Protein AF-0000000074693800 (afdb_homodimer)

InterPro domains:
  IPR005468 Avidin/streptavidin [PF01382] (13-113)
  IPR005468 Avidin/streptavidin [PS51326] (10-128)
  IPR036896 Avidin-like superfamily [G3DSA:2.40.128.30] (7-117)
  IPR036896 Avidin-like superfamily [SSF50876] (14-117)
  IPR051764 Avidin/Streptavidin-related [PTHR34399] (11-118)

Organism: Acropora cervicornis (NCBI:txid6130)

Sequence (256 aa):
MASGDQANTVTPDLSGTWYNELGSKMIIDPVVDGVLKGTYLNNASDSSTAPERLIGSCGIGVPATFGFVVNFRRKDEENEEVLLTTWLMTSNLGGEDSYWEATNVGQDRFTRYPQKQPKQGRKLLAEFMASGDQANTVTPDLSGTWYNELGSKMIIDPVVDGVLKGTYLNNASDSSTAPERLIGSCGIGVPATFGFVVNFRRKDEENEEVLLTTWLMTSNLGGEDSYWEATNVGQDRFTRYPQKQPKQGRKLLAEF

pLDDT: mean 72.83, std 17.68, range [21.88, 95.81]

Structure (mmCIF, N/CA/C/O backbone):
data_AF-0000000074693800-model_v1
#
loop_
_entity.id
_entity.type
_entity.pdbx_description
1 polymer Fibropellin-1
#
loop_
_atom_site.group_PDB
_atom_site.id
_atom_site.type_symbol
_atom_site.label_atom_id
_atom_site.label_alt_id
_atom_site.label_comp_id
_atom_site.label_asym_id
_atom_site.label_entity_id
_atom_site.label_seq_id
_atom_site.pdbx_PDB_ins_code
_atom_site.Cartn_x
_atom_site.Cartn_y
_atom_site.Cartn_z
_atom_site.occupancy
_atom_site.B_iso_or_equiv
_atom_site.auth_seq_id
_atom_site.auth_comp_id
_atom_site.auth_asym_id
_atom_site.auth_atom_id
_atom_site.pdbx_PDB_model_num
ATOM 1 N N . MET A 1 1 ? 14.148 -6.488 -41.344 1 22.08 1 MET A N 1
ATOM 2 C CA . MET A 1 1 ? 13.25 -5.508 -40.75 1 22.08 1 MET A CA 1
ATOM 3 C C . MET A 1 1 ? 12.609 -6.059 -39.5 1 22.08 1 MET A C 1
ATOM 5 O O . MET A 1 1 ? 11.836 -7.02 -39.531 1 22.08 1 MET A O 1
ATOM 9 N N . ALA A 1 2 ? 13.336 -6.352 -38.531 1 30.09 2 ALA A N 1
ATOM 10 C CA . ALA A 1 2 ? 13.016 -7.262 -37.438 1 30.09 2 ALA A CA 1
ATOM 11 C C . ALA A 1 2 ? 11.75 -6.82 -36.688 1 30.09 2 ALA A C 1
ATOM 13 O O . ALA A 1 2 ? 11.586 -5.637 -36.375 1 30.09 2 ALA A O 1
ATOM 14 N N . SER A 1 3 ? 10.57 -7.332 -37.062 1 30.41 3 SER A N 1
ATOM 15 C CA . SER A 1 3 ? 9.203 -7.062 -36.656 1 30.41 3 SER A CA 1
ATOM 16 C C . SER A 1 3 ? 9.109 -6.906 -35.125 1 30.41 3 SER A C 1
ATOM 18 O O . SER A 1 3 ? 9.508 -7.801 -34.375 1 30.41 3 SER A O 1
ATOM 20 N N . GLY A 1 4 ? 9.516 -5.793 -34.625 1 30.17 4 GLY A N 1
ATOM 21 C CA . GLY A 1 4 ? 9.57 -5.312 -33.25 1 30.17 4 GLY A CA 1
ATOM 22 C C . GLY A 1 4 ? 8.391 -5.77 -32.406 1 30.17 4 GLY A C 1
ATOM 23 O O . GLY A 1 4 ? 7.27 -5.297 -32.594 1 30.17 4 GLY A O 1
ATOM 24 N N . ASP A 1 5 ? 8.148 -7.098 -32.25 1 32.97 5 ASP A N 1
ATOM 25 C CA . ASP A 1 5 ? 7.07 -7.742 -31.5 1 32.97 5 ASP A CA 1
ATOM 26 C C . ASP A 1 5 ? 6.664 -6.914 -30.281 1 32.97 5 ASP A C 1
ATOM 28 O O . ASP A 1 5 ? 7.5 -6.586 -29.438 1 32.97 5 ASP A O 1
ATOM 32 N N . GLN A 1 6 ? 6.031 -5.805 -30.438 1 31.53 6 GLN A N 1
ATOM 33 C CA . GLN A 1 6 ? 5.352 -4.961 -29.453 1 31.53 6 GLN A CA 1
ATOM 34 C C . GLN A 1 6 ? 4.836 -5.785 -28.281 1 31.53 6 GLN A C 1
ATOM 36 O O . GLN A 1 6 ? 4.039 -6.707 -28.469 1 31.53 6 GLN A O 1
ATOM 41 N N . ALA A 1 7 ? 5.621 -6.289 -27.453 1 35.59 7 ALA A N 1
ATOM 42 C CA . ALA A 1 7 ? 5.258 -7.004 -26.234 1 35.59 7 ALA A CA 1
ATOM 43 C C . ALA A 1 7 ? 3.891 -6.551 -25.719 1 35.59 7 ALA A C 1
ATOM 45 O O . ALA A 1 7 ? 3.676 -5.363 -25.469 1 35.59 7 ALA A O 1
ATOM 46 N N . ASN A 1 8 ? 2.762 -6.801 -26.266 1 39.53 8 ASN A N 1
ATOM 47 C CA . ASN A 1 8 ? 1.379 -6.629 -25.844 1 39.53 8 ASN A CA 1
ATOM 48 C C . ASN A 1 8 ? 1.256 -6.684 -24.312 1 39.53 8 ASN A C 1
ATOM 50 O O . ASN A 1 8 ? 1.438 -7.746 -23.719 1 39.53 8 ASN A O 1
ATOM 54 N N . THR A 1 9 ? 1.887 -5.84 -23.484 1 47.16 9 THR A N 1
ATOM 55 C CA . THR A 1 9 ? 2.002 -5.691 -22.031 1 47.16 9 THR A CA 1
ATOM 56 C C . THR A 1 9 ? 0.652 -5.906 -21.359 1 47.16 9 THR A C 1
ATOM 58 O O . THR A 1 9 ? -0.09 -4.953 -21.125 1 47.16 9 THR A O 1
ATOM 61 N N . VAL A 1 10 ? -0.176 -6.727 -21.875 1 49.22 10 VAL A N 1
ATOM 62 C CA . VAL A 1 10 ? -1.47 -7.004 -21.266 1 49.22 10 VAL A CA 1
ATOM 63 C C . VAL A 1 10 ? -1.293 -7.234 -19.766 1 49.22 10 VAL A C 1
ATOM 65 O O . VAL A 1 10 ? -0.403 -7.977 -19.344 1 49.22 10 VAL A O 1
ATOM 68 N N . THR A 1 11 ? -1.697 -6.324 -18.969 1 60.81 11 THR A N 1
ATOM 69 C CA . THR A 1 11 ? -1.77 -6.562 -17.531 1 60.81 11 THR A CA 1
ATOM 70 C C . THR A 1 11 ? -2.402 -7.922 -17.25 1 60.81 11 THR A C 1
ATOM 72 O O . THR A 1 11 ? -3.449 -8.258 -17.797 1 60.81 11 THR A O 1
ATOM 75 N N . PRO A 1 12 ? -1.549 -8.953 -16.812 1 75.12 12 PRO A N 1
ATOM 76 C CA . PRO A 1 12 ? -2.182 -10.211 -16.422 1 75.12 12 PRO A CA 1
ATOM 77 C C . PRO A 1 12 ? -3.502 -10.016 -15.68 1 75.12 12 PRO A C 1
ATOM 79 O O . PRO A 1 12 ? -3.654 -9.039 -14.938 1 75.12 12 PRO A O 1
ATOM 82 N N . ASP A 1 13 ? -4.465 -10.82 -16.141 1 86.69 13 ASP A N 1
ATOM 83 C CA . ASP A 1 13 ? -5.738 -10.773 -15.422 1 86.69 13 ASP A CA 1
ATOM 84 C C . ASP A 1 13 ? -5.594 -11.312 -14.008 1 86.69 13 ASP A C 1
ATOM 86 O O . ASP A 1 13 ? -5.527 -12.523 -13.797 1 86.69 13 ASP A O 1
ATOM 90 N N . LEU A 1 14 ? -5.566 -10.516 -13.07 1 90.5 14 LEU A N 1
ATOM 91 C CA . LEU A 1 14 ? -5.422 -10.898 -11.664 1 90.5 14 LEU A CA 1
ATOM 92 C C . LEU A 1 14 ? -6.781 -10.984 -10.984 1 90.5 14 LEU A C 1
ATOM 94 O O . LEU A 1 14 ? -6.867 -11.305 -9.797 1 90.5 14 LEU A O 1
ATOM 98 N N . SER A 1 15 ? -7.824 -10.781 -11.719 1 94.06 15 SER A N 1
ATOM 99 C CA . SER A 1 15 ? -9.148 -10.805 -11.109 1 94.06 15 SER A CA 1
ATOM 100 C C . SER A 1 15 ? -9.492 -12.203 -10.594 1 94.06 15 SER A C 1
ATOM 102 O O . SER A 1 15 ? -8.961 -13.203 -11.078 1 94.06 15 SER A O 1
ATOM 104 N N . GLY A 1 16 ? -10.438 -12.211 -9.609 1 95.81 16 GLY A N 1
ATOM 105 C CA . GLY A 1 16 ? -10.891 -13.469 -9.031 1 95.81 16 GLY A CA 1
ATOM 106 C C . GLY A 1 16 ? -10.359 -13.695 -7.625 1 95.81 16 GLY A C 1
ATOM 107 O O . GLY A 1 16 ? -9.961 -12.75 -6.945 1 95.81 16 GLY A O 1
ATOM 108 N N . THR A 1 17 ? -10.5 -14.977 -7.242 1 94.81 17 THR A N 1
ATOM 109 C CA . THR A 1 17 ? -10.188 -15.305 -5.855 1 94.81 17 THR A CA 1
ATOM 110 C C . THR A 1 17 ? -8.773 -15.875 -5.746 1 94.81 17 THR A C 1
ATOM 112 O O . THR A 1 17 ? -8.367 -16.703 -6.566 1 94.81 17 THR A O 1
ATOM 115 N N . TRP A 1 18 ? -8.031 -15.406 -4.762 1 93.62 18 TRP A N 1
ATOM 116 C CA . TRP A 1 18 ? -6.691 -15.852 -4.406 1 93.62 18 TRP A CA 1
ATOM 117 C C . TRP A 1 18 ? -6.633 -16.297 -2.951 1 93.62 18 TRP A C 1
ATOM 119 O O . TRP A 1 18 ? -7.23 -15.672 -2.076 1 93.62 18 TRP A O 1
ATOM 129 N N . TYR A 1 19 ? -5.762 -17.344 -2.691 1 91.5 19 TYR A N 1
ATOM 130 C CA . TYR A 1 19 ? -5.664 -17.938 -1.362 1 91.5 19 TYR A CA 1
ATOM 131 C C . TYR A 1 19 ? -4.223 -17.938 -0.869 1 91.5 19 TYR A C 1
ATOM 133 O O . TYR A 1 19 ? -3.297 -18.203 -1.639 1 91.5 19 TYR A O 1
ATOM 141 N N . ASN A 1 20 ? -4.148 -17.641 0.466 1 89.62 20 ASN A N 1
ATOM 142 C CA . ASN A 1 20 ? -2.807 -17.828 1.012 1 89.62 20 ASN A CA 1
ATOM 143 C C . ASN A 1 20 ? -2.76 -19 1.988 1 89.62 20 ASN A C 1
ATOM 145 O O . ASN A 1 20 ? -3.766 -19.688 2.199 1 89.62 20 ASN A O 1
ATOM 149 N N . GLU A 1 21 ? -1.611 -19.234 2.553 1 83.94 21 GLU A N 1
ATOM 150 C CA . GLU A 1 21 ? -1.361 -20.406 3.387 1 83.94 21 GLU A CA 1
ATOM 151 C C . GLU A 1 21 ? -2.021 -20.266 4.754 1 83.94 21 GLU A C 1
ATOM 153 O O . GLU A 1 21 ? -2.146 -21.234 5.496 1 83.94 21 GLU A O 1
ATOM 158 N N . LEU A 1 22 ? -2.465 -19.078 5.066 1 82.69 22 LEU A N 1
ATOM 159 C CA . LEU A 1 22 ? -3.049 -18.844 6.383 1 82.69 22 LEU A CA 1
ATOM 160 C C . LEU A 1 22 ? -4.57 -18.969 6.328 1 82.69 22 LEU A C 1
ATOM 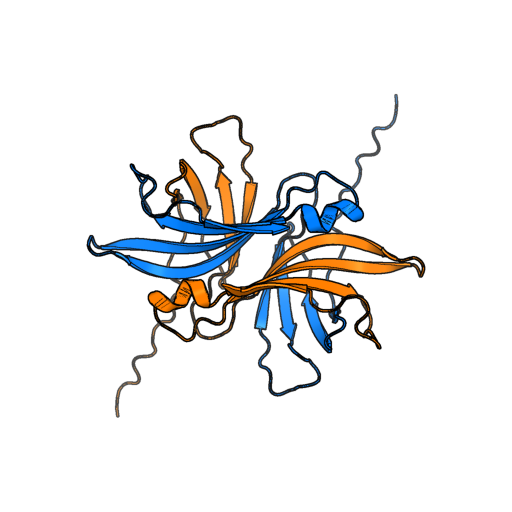162 O O . LEU A 1 22 ? -5.25 -18.688 7.316 1 82.69 22 LEU A O 1
ATOM 166 N N . GLY A 1 23 ? -5.039 -19.281 5.195 1 85 23 GLY A N 1
ATOM 167 C CA . GLY A 1 23 ? -6.48 -19.406 5.051 1 85 23 GLY A CA 1
ATOM 168 C C . GLY A 1 23 ? -7.164 -18.094 4.703 1 85 23 GLY A C 1
ATOM 169 O O . GLY A 1 23 ? -8.391 -18 4.77 1 85 23 GLY A O 1
ATOM 170 N N . SER A 1 24 ? -6.402 -17.141 4.441 1 86 24 SER A N 1
ATOM 171 C CA . SER A 1 24 ? -6.973 -15.867 4.004 1 86 24 SER A CA 1
ATOM 172 C C . SER A 1 24 ? -7.27 -15.883 2.508 1 86 24 SER A C 1
ATOM 174 O O . SER A 1 24 ? -6.691 -16.672 1.763 1 86 24 SER A O 1
ATOM 176 N N . LYS A 1 25 ? -8.18 -14.961 2.121 1 90.62 25 LYS A N 1
ATOM 177 C CA . LYS A 1 25 ? -8.586 -14.844 0.725 1 90.62 25 LYS A CA 1
ATOM 178 C C . LYS A 1 25 ? -8.57 -13.383 0.268 1 90.62 25 LYS A C 1
ATOM 180 O O . LYS A 1 25 ? -8.945 -12.484 1.021 1 90.62 25 LYS A O 1
ATOM 185 N N . MET A 1 26 ? -8.086 -13.242 -0.936 1 92 26 MET A N 1
ATOM 186 C CA . MET A 1 26 ? -8.297 -11.984 -1.652 1 92 26 MET A CA 1
ATOM 187 C C . MET A 1 26 ? -9.227 -12.188 -2.844 1 92 26 MET A C 1
ATOM 189 O O . MET A 1 26 ? -9.039 -13.109 -3.637 1 92 26 MET A O 1
ATOM 193 N N . ILE A 1 27 ? -10.195 -11.383 -2.91 1 93.5 27 ILE A N 1
ATOM 194 C CA . ILE A 1 27 ? -11.047 -11.32 -4.094 1 93.5 27 ILE A CA 1
ATOM 195 C C . ILE A 1 27 ? -10.773 -10.031 -4.859 1 93.5 27 ILE A C 1
ATOM 197 O O . ILE A 1 27 ? -11.117 -8.945 -4.395 1 93.5 27 ILE A O 1
ATOM 201 N N . ILE A 1 28 ? -10.172 -10.172 -6.043 1 93.25 28 ILE A N 1
ATOM 202 C CA . ILE A 1 28 ? -9.742 -9.008 -6.812 1 93.25 28 ILE A CA 1
ATOM 203 C C . ILE A 1 28 ? -10.734 -8.742 -7.941 1 93.25 28 ILE A C 1
ATOM 205 O O . ILE A 1 28 ? -11.062 -9.648 -8.711 1 93.25 28 ILE A O 1
ATOM 209 N N . ASP A 1 29 ? -11.164 -7.508 -7.988 1 94.88 29 ASP A N 1
ATOM 210 C CA . ASP A 1 29 ? -12 -7.039 -9.094 1 94.88 29 ASP A CA 1
ATOM 211 C C . ASP A 1 29 ? -11.203 -6.949 -10.391 1 94.88 29 ASP A C 1
ATOM 213 O O . ASP A 1 29 ? -9.969 -7.02 -10.375 1 94.88 29 ASP A O 1
ATOM 217 N N . PRO A 1 30 ? -11.906 -6.855 -11.539 1 93.38 30 PRO A N 1
ATOM 218 C CA . PRO A 1 30 ? -11.164 -6.613 -12.781 1 93.38 30 PRO A CA 1
ATOM 219 C C . PRO A 1 30 ? -10.203 -5.434 -12.672 1 93.38 30 PRO A C 1
ATOM 221 O O . PRO A 1 30 ? -10.586 -4.367 -12.18 1 93.38 30 PRO A O 1
ATOM 224 N N . VAL A 1 31 ? -8.977 -5.699 -13.109 1 86.38 31 VAL A N 1
ATOM 225 C CA . VAL A 1 31 ? -7.914 -4.719 -12.93 1 86.38 31 VAL A CA 1
ATOM 226 C C . VAL A 1 31 ? -8.008 -3.645 -14.016 1 86.38 31 VAL A C 1
ATOM 228 O O . VAL A 1 31 ? -8.133 -3.961 -15.203 1 86.38 31 VAL A O 1
ATOM 231 N N . VAL A 1 32 ? -7.949 -2.439 -13.539 1 83.25 32 VAL A N 1
ATOM 232 C CA . VAL A 1 32 ? -7.961 -1.302 -14.453 1 83.25 32 VAL A CA 1
ATOM 233 C C . VAL A 1 32 ? -6.711 -0.45 -14.234 1 83.25 32 VAL A C 1
ATOM 235 O O . VAL A 1 32 ? -6.457 0.009 -13.117 1 83.25 32 VAL A O 1
ATOM 238 N N . ASP A 1 33 ? -5.887 -0.267 -15.25 1 79.5 33 ASP A N 1
ATOM 239 C CA . ASP A 1 33 ? -4.734 0.628 -15.242 1 79.5 33 ASP A CA 1
ATOM 240 C C . ASP A 1 33 ? -3.791 0.295 -14.086 1 79.5 33 ASP A C 1
ATOM 242 O O . ASP A 1 33 ? -3.312 1.192 -13.391 1 79.5 33 ASP A O 1
ATOM 246 N N . GLY A 1 34 ? -3.65 -0.932 -13.727 1 80.56 34 GLY A N 1
ATOM 247 C CA . GLY A 1 34 ? -2.68 -1.381 -12.742 1 80.56 34 GLY A CA 1
ATOM 248 C C . GLY A 1 34 ? -3.145 -1.179 -11.312 1 80.56 34 GLY A C 1
ATOM 249 O O . GLY A 1 34 ? -2.377 -1.392 -10.367 1 80.56 34 GLY A O 1
ATOM 250 N N . VAL A 1 35 ? -4.402 -0.659 -11.211 1 85.19 35 VAL A N 1
ATOM 251 C CA . VAL A 1 35 ? -4.98 -0.475 -9.883 1 85.19 35 VAL A CA 1
ATOM 252 C C . VAL A 1 35 ? -5.789 -1.709 -9.5 1 85.19 35 VAL A C 1
ATOM 254 O O . VAL A 1 35 ? -6.68 -2.131 -10.242 1 85.19 35 VAL A O 1
ATOM 257 N N . LEU A 1 36 ? -5.426 -2.219 -8.352 1 88.94 36 LEU A N 1
ATOM 258 C CA . LEU A 1 36 ? -6.129 -3.389 -7.836 1 88.94 36 LEU A CA 1
ATOM 259 C C . LEU A 1 36 ? -7.125 -2.992 -6.754 1 88.94 36 LEU A C 1
ATOM 261 O O . LEU A 1 36 ? -6.785 -2.244 -5.836 1 88.94 36 LEU A O 1
ATOM 265 N N . LYS A 1 37 ? -8.32 -3.455 -6.965 1 89.94 37 LYS A N 1
ATOM 266 C CA . LYS A 1 37 ? -9.352 -3.33 -5.941 1 89.94 37 LYS A CA 1
ATOM 267 C C . LYS A 1 37 ? -9.977 -4.688 -5.621 1 89.94 37 LYS A C 1
ATOM 269 O O . LYS A 1 37 ? -10.016 -5.574 -6.477 1 89.94 37 LYS A O 1
ATOM 274 N N . GLY A 1 38 ? -10.406 -4.738 -4.348 1 90.31 38 GLY A N 1
ATOM 275 C CA . GLY A 1 38 ? -11.078 -5.977 -3.98 1 90.31 38 GLY A CA 1
ATOM 276 C C . GLY A 1 38 ? -11.367 -6.078 -2.494 1 90.31 38 GLY A C 1
ATOM 277 O O . GLY A 1 38 ? -11.547 -5.062 -1.821 1 90.31 38 GLY A O 1
ATOM 278 N N . THR A 1 39 ? -11.508 -7.332 -2.094 1 88.56 39 THR A N 1
ATOM 279 C CA . THR A 1 39 ? -11.82 -7.629 -0.701 1 88.56 39 THR A CA 1
ATOM 280 C C . THR A 1 39 ? -10.852 -8.664 -0.139 1 88.56 39 THR A C 1
ATOM 282 O O . THR A 1 39 ? -10.5 -9.625 -0.824 1 88.56 39 THR A O 1
ATOM 285 N N . TYR A 1 40 ? -10.398 -8.328 1.024 1 86.94 40 TYR A N 1
ATOM 286 C CA . TYR A 1 40 ? -9.562 -9.266 1.761 1 86.94 40 TYR A CA 1
ATOM 287 C C . TYR A 1 40 ? -10.328 -9.898 2.918 1 86.94 40 TYR A C 1
ATOM 289 O O . TYR A 1 40 ? -10.945 -9.188 3.719 1 86.94 40 TYR A O 1
ATOM 297 N N . LEU A 1 41 ? -10.297 -11.203 2.988 1 86.44 41 LEU A N 1
ATOM 298 C CA . LEU A 1 41 ? -10.914 -11.945 4.086 1 86.44 41 LEU A CA 1
ATOM 299 C C . LEU A 1 41 ? -9.852 -12.68 4.902 1 86.44 41 LEU A C 1
ATOM 301 O O . LEU A 1 41 ? -9.188 -13.586 4.398 1 86.44 41 LEU A O 1
ATOM 305 N N . ASN A 1 42 ? -9.719 -12.148 6.113 1 79.12 42 ASN A N 1
ATOM 306 C CA . ASN A 1 42 ? -8.82 -12.828 7.043 1 79.12 42 ASN A CA 1
ATOM 307 C C . ASN A 1 42 ? -9.398 -14.156 7.516 1 79.12 42 ASN A C 1
ATOM 309 O O . ASN A 1 42 ? -10.555 -14.227 7.918 1 79.12 42 ASN A O 1
ATOM 313 N N . ASN A 1 43 ? -8.422 -15.117 7.676 1 71.56 43 ASN A N 1
ATOM 314 C CA . ASN A 1 43 ? -8.867 -16.438 8.086 1 71.56 43 ASN A CA 1
ATOM 315 C C . ASN A 1 43 ? -10.281 -16.734 7.594 1 71.56 43 ASN A C 1
ATOM 317 O O . ASN A 1 43 ? -11.211 -16.828 8.398 1 71.56 43 ASN A O 1
ATOM 321 N N . ALA A 1 44 ? -10.398 -16.766 6.344 1 59.38 44 ALA A N 1
ATOM 322 C CA . ALA A 1 44 ? -11.703 -16.844 5.695 1 59.38 44 ALA A CA 1
ATOM 323 C C . ALA A 1 44 ? -12.562 -17.938 6.328 1 59.38 44 ALA A C 1
ATOM 325 O O . ALA A 1 44 ? -13.781 -17.938 6.164 1 59.38 44 ALA A O 1
ATOM 326 N N . SER A 1 45 ? -11.891 -18.766 7.039 1 58.5 45 SER A N 1
ATOM 327 C CA . SER A 1 45 ? -12.719 -19.75 7.723 1 58.5 45 SER A CA 1
ATOM 328 C C . SER A 1 45 ? -13.367 -19.156 8.969 1 58.5 45 SER A C 1
ATOM 330 O O . SER A 1 45 ? -14.328 -19.703 9.5 1 58.5 45 SER A O 1
ATOM 332 N N . ASP A 1 46 ? -12.734 -18.031 9.398 1 58.53 46 ASP A N 1
ATOM 333 C CA . ASP A 1 46 ? -13.328 -17.359 10.555 1 58.53 46 ASP A CA 1
ATOM 334 C C . ASP A 1 46 ? -14.305 -16.266 10.125 1 58.53 46 ASP A C 1
ATOM 336 O O . ASP A 1 46 ? -13.891 -15.195 9.688 1 58.53 46 ASP A O 1
ATOM 340 N N . SER A 1 47 ? -15.484 -16.609 9.953 1 58 47 SER A N 1
ATOM 341 C CA . SER A 1 47 ? -16.578 -15.758 9.516 1 58 47 SER A CA 1
ATOM 342 C C . SER A 1 47 ? -16.656 -14.484 10.359 1 58 47 SER A C 1
ATOM 344 O O . SER A 1 47 ? -17.328 -13.523 9.984 1 58 47 SER A O 1
ATOM 346 N N . SER A 1 48 ? -16 -14.547 11.484 1 57.53 48 SER A N 1
ATOM 347 C CA . SER A 1 48 ? -16.141 -13.391 12.367 1 57.53 48 SER A CA 1
ATOM 348 C C . SER A 1 48 ? -15.305 -12.219 11.875 1 57.53 48 SER A C 1
ATOM 350 O O . SER A 1 48 ? -15.5 -11.078 12.32 1 57.53 48 SER A O 1
ATOM 352 N N . THR A 1 49 ? -14.516 -12.586 10.922 1 63.56 49 THR A N 1
ATOM 353 C CA . THR A 1 49 ? -13.641 -11.492 10.516 1 63.56 49 THR A CA 1
ATOM 354 C C . THR A 1 49 ? -14.273 -10.688 9.383 1 63.56 49 THR A C 1
ATOM 356 O O . THR A 1 49 ? -14.758 -11.258 8.406 1 63.56 49 THR A O 1
ATOM 359 N N . ALA A 1 50 ? -14.539 -9.422 9.625 1 73.38 50 ALA A N 1
ATOM 360 C CA . ALA A 1 50 ? -15.117 -8.516 8.641 1 73.38 50 ALA A CA 1
ATOM 361 C C . ALA A 1 50 ? -14.195 -8.359 7.434 1 73.38 50 ALA A C 1
ATOM 363 O O . ALA A 1 50 ? -12.977 -8.289 7.582 1 73.38 50 ALA A O 1
ATOM 364 N N . PRO A 1 51 ? -14.844 -8.523 6.277 1 79.88 51 PRO A N 1
ATOM 365 C CA . PRO A 1 51 ? -14.062 -8.281 5.062 1 79.88 51 PRO A CA 1
ATOM 366 C C . PRO A 1 51 ? -13.414 -6.898 5.047 1 79.88 51 PRO A C 1
ATOM 368 O O . PRO A 1 51 ? -13.984 -5.934 5.559 1 79.88 51 PRO A O 1
ATOM 371 N N . GLU A 1 52 ? -12.188 -6.941 4.605 1 80.25 52 GLU A N 1
ATOM 372 C CA . GLU A 1 52 ? -11.469 -5.676 4.492 1 80.25 52 GLU A CA 1
ATOM 373 C C . GLU A 1 52 ? -11.312 -5.266 3.031 1 80.25 52 GLU A C 1
ATOM 375 O O . GLU A 1 52 ? -11.125 -6.113 2.156 1 80.25 52 GLU A O 1
ATOM 380 N N . ARG A 1 53 ? -11.305 -3.984 2.818 1 83.81 53 ARG A N 1
ATOM 381 C CA . ARG A 1 53 ? -11.062 -3.471 1.475 1 83.81 53 ARG A CA 1
ATOM 382 C C . ARG A 1 53 ? -9.594 -3.621 1.093 1 83.81 53 ARG A C 1
ATOM 384 O O . ARG A 1 53 ? -8.703 -3.355 1.906 1 83.81 53 ARG A O 1
ATOM 391 N N . LEU A 1 54 ? -9.43 -3.984 -0.105 1 86.75 54 LEU A N 1
ATOM 392 C CA . LEU A 1 54 ? -8.086 -4.168 -0.636 1 86.75 54 LEU A CA 1
ATOM 393 C C . LEU A 1 54 ? -7.812 -3.193 -1.778 1 86.75 54 LEU A C 1
ATOM 395 O O . LEU A 1 54 ? -8.625 -3.068 -2.697 1 86.75 54 LEU A O 1
ATOM 399 N N . ILE A 1 55 ? -6.762 -2.416 -1.62 1 89.38 55 ILE A N 1
ATOM 400 C CA . ILE A 1 55 ? -6.273 -1.542 -2.682 1 89.38 55 ILE A CA 1
ATOM 401 C C . ILE A 1 55 ? -4.801 -1.838 -2.955 1 89.38 55 ILE A C 1
ATOM 403 O O . ILE A 1 55 ? -4 -1.955 -2.023 1 89.38 55 ILE A O 1
ATOM 407 N N . GLY A 1 56 ? -4.527 -2.012 -4.18 1 88.81 56 GLY A N 1
ATOM 408 C CA . GLY A 1 56 ? -3.139 -2.322 -4.484 1 88.81 56 GLY A CA 1
ATOM 409 C C . GLY A 1 56 ? -2.736 -1.932 -5.891 1 88.81 56 GLY A C 1
ATOM 410 O O . GLY A 1 56 ? -3.488 -1.25 -6.594 1 88.81 56 GLY A O 1
ATOM 411 N N . SER A 1 57 ? -1.529 -2.211 -6.117 1 85.44 57 SER A N 1
ATOM 412 C CA . SER A 1 57 ? -0.965 -1.936 -7.434 1 85.44 57 SER A CA 1
ATOM 413 C C . SER A 1 57 ? -0.248 -3.158 -7.996 1 85.44 57 SER A C 1
ATOM 415 O O . SER A 1 57 ? 0.294 -3.969 -7.238 1 85.44 57 SER A O 1
ATOM 417 N N . CYS A 1 58 ? -0.453 -3.299 -9.258 1 79.5 58 CYS A N 1
ATOM 418 C CA . CYS A 1 58 ? 0.332 -4.312 -9.953 1 79.5 58 CYS A CA 1
ATOM 419 C C . CYS A 1 58 ? 1.153 -3.688 -11.078 1 79.5 58 CYS A C 1
ATOM 421 O O . CYS A 1 58 ? 0.741 -2.691 -11.672 1 79.5 58 CYS A O 1
ATOM 423 N N . GLY A 1 59 ? 2.574 -3.543 -10.938 1 60.47 59 GLY A N 1
ATOM 424 C CA . GLY A 1 59 ? 3.484 -2.916 -11.883 1 60.47 59 GLY A CA 1
ATOM 425 C C . GLY A 1 59 ? 3.355 -3.469 -13.289 1 60.47 59 GLY A C 1
ATOM 426 O O . GLY A 1 59 ? 3.672 -4.633 -13.531 1 60.47 59 GLY A O 1
ATOM 427 N N . ILE A 1 60 ? 2.238 -3.109 -13.93 1 49.22 60 ILE A N 1
ATOM 428 C CA . ILE A 1 60 ? 2.264 -3.355 -15.367 1 49.22 60 ILE A CA 1
ATOM 429 C C . ILE A 1 60 ? 3.416 -2.584 -16 1 49.22 60 ILE A C 1
ATOM 431 O O . ILE A 1 60 ? 3.422 -1.35 -16 1 49.22 60 ILE A O 1
ATOM 435 N N . GLY A 1 61 ? 4.609 -3.129 -16.141 1 48.16 61 GLY A N 1
ATOM 436 C CA . GLY A 1 61 ? 5.848 -2.586 -16.688 1 48.16 61 GLY A CA 1
ATOM 437 C C . GLY A 1 61 ? 6.809 -2.107 -15.625 1 48.16 61 GLY A C 1
ATOM 438 O O . GLY A 1 61 ? 6.621 -2.385 -14.438 1 48.16 61 GLY A O 1
ATOM 439 N N . VAL A 1 62 ? 7.977 -1.389 -16.047 1 47.53 62 VAL A N 1
ATOM 440 C CA . VAL A 1 62 ? 9.219 -1.107 -15.328 1 47.53 62 VAL A CA 1
ATOM 441 C C . VAL A 1 62 ? 8.93 -0.222 -14.117 1 47.53 62 VAL A C 1
ATOM 443 O O . VAL A 1 62 ? 9.766 -0.1 -13.219 1 47.53 62 VAL A O 1
ATOM 446 N N . PRO A 1 63 ? 8.07 0.707 -14.031 1 52.88 63 PRO A N 1
ATOM 447 C CA . PRO A 1 63 ? 8.383 1.662 -12.969 1 52.88 63 PRO A CA 1
ATOM 448 C C . PRO A 1 63 ? 8.07 1.117 -11.578 1 52.88 63 PRO A C 1
ATOM 450 O O . PRO A 1 63 ? 7.297 0.169 -11.438 1 52.88 63 PRO A O 1
ATOM 453 N N . ALA A 1 64 ? 8.938 1.554 -10.695 1 56.59 64 ALA A N 1
ATOM 454 C CA . ALA A 1 64 ? 8.719 1.355 -9.266 1 56.59 64 ALA A CA 1
ATOM 455 C C . ALA A 1 64 ? 7.262 1.624 -8.898 1 56.59 64 ALA A C 1
ATOM 457 O O . ALA A 1 64 ? 6.617 2.5 -9.477 1 56.59 64 ALA A O 1
ATOM 458 N N . THR A 1 65 ? 6.504 0.635 -8.359 1 65 65 THR A N 1
ATOM 459 C CA . THR A 1 65 ? 5.152 0.861 -7.867 1 65 65 THR A CA 1
ATOM 460 C C . THR A 1 65 ? 5.168 1.244 -6.391 1 65 65 THR A C 1
ATOM 462 O O . THR A 1 65 ? 5.887 0.638 -5.598 1 65 65 THR A O 1
ATOM 465 N N . PHE A 1 66 ? 4.645 2.408 -6.117 1 72.62 66 PHE A N 1
ATOM 466 C CA . PHE A 1 66 ? 4.504 2.902 -4.75 1 72.62 66 PHE A CA 1
ATOM 467 C C . PHE A 1 66 ? 3.078 2.705 -4.25 1 72.62 66 PHE A C 1
ATOM 469 O O . PHE A 1 66 ? 2.127 3.207 -4.855 1 72.62 66 PHE A O 1
ATOM 476 N N . GLY A 1 67 ? 2.928 1.738 -3.402 1 80.25 67 GLY A N 1
ATOM 477 C CA . GLY A 1 67 ? 1.698 1.633 -2.633 1 80.25 67 GLY A CA 1
ATOM 478 C C . GLY A 1 67 ? 1.787 2.295 -1.271 1 80.25 67 GLY A C 1
ATOM 479 O O . GLY A 1 67 ? 2.834 2.25 -0.62 1 80.25 67 GLY A O 1
ATOM 480 N N . PHE A 1 68 ? 0.696 2.982 -0.854 1 83.12 68 PHE A N 1
ATOM 481 C CA . PHE A 1 68 ? 0.783 3.586 0.471 1 83.12 68 PHE A CA 1
ATOM 482 C C . PHE A 1 68 ? -0.589 3.645 1.131 1 83.12 68 PHE A C 1
ATOM 484 O O . PHE A 1 68 ? -1.614 3.539 0.454 1 83.12 68 PHE A O 1
ATOM 491 N N . VAL A 1 69 ? -0.605 3.734 2.396 1 82.31 69 VAL A N 1
ATOM 492 C CA . VAL A 1 69 ? -1.801 3.979 3.195 1 82.31 69 VAL A CA 1
ATOM 493 C C . VAL A 1 69 ? -1.626 5.262 4.008 1 82.31 69 VAL A C 1
ATOM 495 O O . VAL A 1 69 ? -0.536 5.539 4.512 1 82.31 69 VAL A O 1
ATOM 498 N N . VAL A 1 70 ? -2.684 5.992 4.027 1 79.62 70 VAL A N 1
ATOM 499 C CA . VAL A 1 70 ? -2.732 7.109 4.965 1 79.62 70 VAL A CA 1
ATOM 500 C C . VAL A 1 70 ? -3.166 6.613 6.344 1 79.62 70 VAL A C 1
ATOM 502 O O . VAL A 1 70 ? -4.266 6.074 6.496 1 79.62 70 VAL A O 1
ATOM 505 N N . ASN A 1 71 ? -2.34 6.887 7.281 1 74 71 ASN A N 1
ATOM 506 C CA . ASN A 1 71 ? -2.629 6.43 8.633 1 74 71 ASN A CA 1
ATOM 507 C C . ASN A 1 71 ? -3.471 7.445 9.398 1 74 71 ASN A C 1
ATOM 509 O O . ASN A 1 71 ? -4.363 7.07 10.164 1 74 71 ASN A O 1
ATOM 513 N N . PHE A 1 72 ? -3.078 8.602 9.195 1 75.19 72 PHE A N 1
ATOM 514 C CA . PHE A 1 72 ? -3.734 9.656 9.961 1 75.19 72 PHE A CA 1
ATOM 515 C C . PHE A 1 72 ? -3.621 11 9.242 1 75.19 72 PHE A C 1
ATOM 517 O O . PHE A 1 72 ? -2.611 11.273 8.594 1 75.19 72 PHE A O 1
ATOM 524 N N . ARG A 1 73 ? -4.715 11.727 9.336 1 78.62 73 ARG A N 1
ATOM 525 C CA . ARG A 1 73 ? -4.727 13.117 8.898 1 78.62 73 ARG A CA 1
ATOM 526 C C . ARG A 1 73 ? -5.055 14.055 10.055 1 78.62 73 ARG A C 1
ATOM 528 O O . ARG A 1 73 ? -5.984 13.797 10.82 1 78.62 73 ARG A O 1
ATOM 535 N N . ARG A 1 74 ? -4.191 15.016 10.133 1 79.56 74 ARG A N 1
ATOM 536 C CA . ARG A 1 74 ? -4.434 15.961 11.211 1 79.56 74 ARG A CA 1
ATOM 537 C C . ARG A 1 74 ? -4.023 17.375 10.812 1 79.56 74 ARG A C 1
ATOM 539 O O . ARG A 1 74 ? -3.434 17.578 9.75 1 79.56 74 ARG A O 1
ATOM 546 N N . LYS A 1 75 ? -4.57 18.234 11.617 1 83.12 75 LYS A N 1
ATOM 547 C CA . LYS A 1 75 ? -4.027 19.578 11.562 1 83.12 75 LYS A CA 1
ATOM 548 C C . LYS A 1 75 ? -3.039 19.828 12.695 1 83.12 75 LYS A C 1
ATOM 550 O O . LYS A 1 75 ? -3.264 19.391 13.828 1 83.12 75 LYS A O 1
ATOM 555 N N . ASP A 1 76 ? -1.897 20.406 12.328 1 80.88 76 ASP A N 1
ATOM 556 C CA . ASP A 1 76 ? -0.917 20.672 13.375 1 80.88 76 ASP A CA 1
ATOM 557 C C . ASP A 1 76 ? -1.257 21.953 14.133 1 80.88 76 ASP A C 1
ATOM 559 O O . ASP A 1 76 ? -2.326 22.531 13.93 1 80.88 76 ASP A O 1
ATOM 563 N N . GLU A 1 77 ? -0.351 22.266 15.102 1 82.38 77 GLU A N 1
ATOM 564 C CA . GLU A 1 77 ? -0.556 23.422 15.969 1 82.38 77 GLU A CA 1
ATOM 565 C C . GLU A 1 77 ? -0.752 24.703 15.148 1 82.38 77 GLU A C 1
ATOM 567 O O . GLU A 1 77 ? -1.406 25.641 15.602 1 82.38 77 GLU A O 1
ATOM 572 N N . GLU A 1 78 ? -0.152 24.75 14.023 1 85 78 GLU A N 1
ATOM 573 C CA . GLU A 1 78 ? -0.263 25.906 13.156 1 85 78 GLU A CA 1
ATOM 574 C C . GLU A 1 78 ? -1.435 25.766 12.188 1 85 78 GLU A C 1
ATOM 576 O O . GLU A 1 78 ? -1.532 26.516 11.211 1 85 78 GLU A O 1
ATOM 581 N N . ASN A 1 79 ? -2.25 24.672 12.367 1 86.56 79 ASN A N 1
ATOM 582 C CA . ASN A 1 79 ? -3.461 24.422 11.594 1 86.56 79 ASN A CA 1
ATOM 583 C C . ASN A 1 79 ? -3.137 23.938 10.18 1 86.56 79 ASN A C 1
ATOM 585 O O . ASN A 1 79 ? -3.951 24.078 9.266 1 86.56 79 ASN A O 1
ATOM 589 N N . GLU A 1 80 ? -1.941 23.5 10.109 1 85.75 80 GLU A N 1
ATOM 590 C CA . GLU A 1 80 ? -1.559 22.938 8.82 1 85.75 80 GLU A CA 1
ATOM 591 C C . GLU A 1 80 ? -1.901 21.438 8.758 1 85.75 80 GLU A C 1
ATOM 593 O O . GLU A 1 80 ? -1.732 20.719 9.734 1 85.75 80 GLU A O 1
ATOM 598 N N . GLU A 1 81 ? -2.359 21.109 7.574 1 89.31 81 GLU A N 1
ATOM 599 C CA . GLU A 1 81 ? -2.699 19.703 7.383 1 89.31 81 GLU A CA 1
ATOM 600 C C . GLU A 1 81 ? -1.445 18.844 7.32 1 89.31 81 GLU A C 1
ATOM 602 O O . GLU A 1 81 ? -0.468 19.203 6.664 1 89.31 81 GLU A O 1
ATOM 607 N N . VAL A 1 82 ? -1.565 17.766 8.078 1 87.75 82 VAL A N 1
ATOM 608 C CA . VAL A 1 82 ? -0.475 16.797 8.125 1 87.75 82 VAL A CA 1
ATOM 609 C C . VAL A 1 82 ? -1.002 15.398 7.781 1 87.75 82 VAL A C 1
ATOM 611 O O . VAL A 1 82 ? -2.055 14.984 8.273 1 87.75 82 VAL A O 1
ATOM 614 N N . LEU A 1 83 ? -0.288 14.773 6.855 1 86.94 83 LEU A N 1
ATOM 615 C CA . LEU A 1 83 ? -0.583 13.383 6.523 1 86.94 83 LEU A CA 1
ATOM 616 C C . LEU A 1 83 ? 0.515 12.453 7.031 1 86.94 83 LEU A C 1
ATOM 618 O O . LEU A 1 83 ? 1.689 12.641 6.703 1 86.94 83 LEU A O 1
ATOM 622 N N . LEU A 1 84 ? 0.149 11.562 7.84 1 84 84 LEU A N 1
ATOM 623 C CA . LEU A 1 84 ? 1.043 10.477 8.219 1 84 84 LEU A CA 1
ATOM 624 C C . LEU A 1 84 ? 0.794 9.242 7.355 1 84 84 LEU A C 1
ATOM 626 O O . LEU A 1 84 ? -0.331 8.742 7.289 1 84 84 LEU A O 1
ATOM 630 N N . THR A 1 85 ? 1.867 8.812 6.641 1 86.12 85 THR A N 1
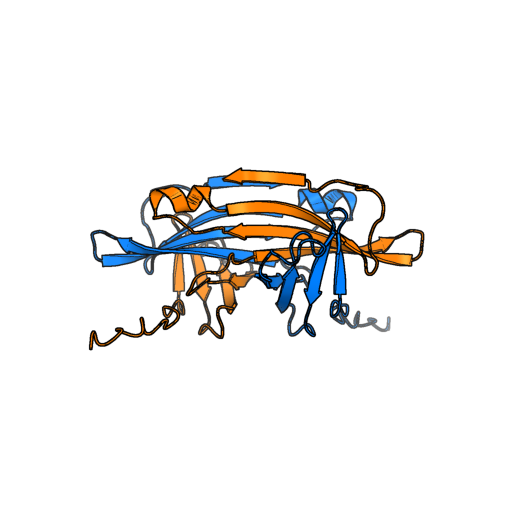ATOM 631 C CA . THR A 1 85 ? 1.698 7.75 5.652 1 86.12 85 THR A CA 1
ATOM 632 C C . THR A 1 85 ? 2.711 6.633 5.883 1 86.12 85 THR A C 1
ATOM 634 O O . THR A 1 85 ? 3.791 6.871 6.426 1 86.12 85 THR A O 1
ATOM 637 N N . THR A 1 86 ? 2.334 5.469 5.578 1 84.81 86 THR A N 1
ATOM 638 C CA . THR A 1 86 ? 3.227 4.328 5.387 1 84.81 86 THR A CA 1
ATOM 639 C C . THR A 1 86 ? 3.217 3.869 3.932 1 84.81 86 THR A C 1
ATOM 641 O O . THR A 1 86 ? 2.158 3.797 3.305 1 84.81 86 THR A O 1
ATOM 644 N N . TRP A 1 87 ? 4.484 3.58 3.439 1 87 87 TRP A N 1
ATOM 645 C CA . TRP A 1 87 ? 4.523 3.27 2.014 1 87 87 TRP A CA 1
ATOM 646 C C . TRP A 1 87 ? 5.402 2.051 1.745 1 87 87 TRP A C 1
ATOM 648 O O . TRP A 1 87 ? 6.293 1.734 2.535 1 87 87 TRP A O 1
ATOM 658 N N . LEU A 1 88 ? 4.988 1.341 0.633 1 86.12 88 LEU A N 1
ATOM 659 C CA . LEU A 1 88 ? 5.797 0.316 -0.016 1 86.12 88 LEU A CA 1
ATOM 660 C C . LEU A 1 88 ? 6.324 0.81 -1.36 1 86.12 88 LEU A C 1
ATOM 662 O O . LEU A 1 88 ? 5.566 1.358 -2.164 1 86.12 88 LEU A O 1
ATOM 666 N N . MET A 1 89 ? 7.566 0.665 -1.538 1 79.5 89 MET A N 1
ATOM 667 C CA . MET A 1 89 ? 8.164 0.936 -2.844 1 79.5 89 MET A CA 1
ATOM 668 C C . MET A 1 89 ? 8.875 -0.301 -3.385 1 79.5 89 MET A C 1
ATOM 670 O O . MET A 1 89 ? 9.75 -0.854 -2.725 1 79.5 89 MET A O 1
ATOM 674 N N . THR A 1 90 ? 8.312 -0.755 -4.512 1 76.56 90 THR A N 1
ATOM 675 C CA . THR A 1 90 ? 8.953 -1.903 -5.141 1 76.56 90 THR A CA 1
ATOM 676 C C . THR A 1 90 ? 9.789 -1.466 -6.34 1 76.56 90 THR A C 1
ATOM 678 O O . THR A 1 90 ? 9.375 -0.605 -7.117 1 76.56 90 THR A O 1
ATOM 681 N N . SER A 1 91 ? 11.125 -1.796 -6.352 1 65.5 91 SER A N 1
ATOM 682 C CA . SER A 1 91 ? 12.031 -1.478 -7.445 1 65.5 91 SER A CA 1
ATOM 683 C C . SER A 1 91 ? 12.203 -2.664 -8.391 1 65.5 91 SER A C 1
ATOM 685 O O . SER A 1 91 ? 12.289 -3.811 -7.941 1 65.5 91 SER A O 1
ATOM 687 N N . ASN A 1 92 ? 11.359 -3.148 -9.289 1 54.88 92 ASN A N 1
ATOM 688 C CA . ASN A 1 92 ? 11.32 -4.344 -10.125 1 54.88 92 ASN A CA 1
ATOM 689 C C . ASN A 1 92 ? 12.656 -4.586 -10.82 1 54.88 92 ASN A C 1
ATOM 691 O O . ASN A 1 92 ? 12.828 -4.215 -11.984 1 54.88 92 ASN A O 1
ATOM 695 N N . LEU A 1 93 ? 13.859 -4.453 -10.289 1 52.12 93 LEU A N 1
ATOM 696 C CA . LEU A 1 93 ? 14.875 -4.691 -11.312 1 52.12 93 LEU A CA 1
ATOM 697 C C . LEU A 1 93 ? 15.195 -6.18 -11.422 1 52.12 93 LEU A C 1
ATOM 699 O O . LEU A 1 93 ? 15.867 -6.605 -12.367 1 52.12 93 LEU A O 1
ATOM 703 N N . GLY A 1 94 ? 14.789 -7.023 -10.602 1 53.5 94 GLY A N 1
ATOM 704 C CA . GLY A 1 94 ? 15.43 -8.305 -10.859 1 53.5 94 GLY A CA 1
ATOM 705 C C . GLY A 1 94 ? 14.492 -9.484 -10.703 1 53.5 94 GLY A C 1
ATOM 706 O O . GLY A 1 94 ? 13.297 -9.312 -10.492 1 53.5 94 GLY A O 1
ATOM 707 N N . GLY A 1 95 ? 14.711 -10.711 -11.07 1 56.03 95 GLY A N 1
ATOM 708 C CA . GLY A 1 95 ? 14.07 -12.008 -11.039 1 56.03 95 GLY A CA 1
ATOM 709 C C . GLY A 1 95 ? 13.469 -12.352 -9.688 1 56.03 95 GLY A C 1
ATOM 710 O O . GLY A 1 95 ? 13.469 -11.516 -8.781 1 56.03 95 GLY A O 1
ATOM 711 N N . GLU A 1 96 ? 12.695 -13.523 -9.492 1 57.62 96 GLU A N 1
ATOM 712 C CA . GLU A 1 96 ? 11.992 -14.031 -8.32 1 57.62 96 GLU A CA 1
ATOM 713 C C . GLU A 1 96 ? 12.852 -13.914 -7.066 1 57.62 96 GLU A C 1
ATOM 715 O O . GLU A 1 96 ? 12.359 -13.547 -5.996 1 57.62 96 GLU A O 1
ATOM 720 N N . ASP A 1 97 ? 14.102 -14.32 -7.203 1 57.47 97 ASP A N 1
ATOM 721 C CA . ASP A 1 97 ? 14.969 -14.375 -6.035 1 57.47 97 ASP A CA 1
ATOM 722 C C . ASP A 1 97 ? 15.211 -12.984 -5.461 1 57.47 97 ASP A C 1
ATOM 724 O O . ASP A 1 97 ? 15.477 -12.836 -4.266 1 57.47 97 ASP A O 1
ATOM 728 N N . SER A 1 98 ? 15.016 -12.078 -6.273 1 58.22 98 SER A N 1
ATOM 729 C CA . SER A 1 98 ? 15.281 -10.703 -5.867 1 58.22 98 SER A CA 1
ATOM 730 C C . SER A 1 98 ? 14 -9.977 -5.5 1 58.22 98 SER A C 1
ATOM 732 O O . SER A 1 98 ? 14.031 -8.844 -5.008 1 58.22 98 SER A O 1
ATOM 734 N N . TYR A 1 99 ? 12.977 -10.68 -5.676 1 56.81 99 TYR A N 1
ATOM 735 C CA . TYR A 1 99 ? 11.672 -10.023 -5.598 1 56.81 99 TYR A CA 1
ATOM 736 C C . TYR A 1 99 ? 11.398 -9.531 -4.184 1 56.81 99 TYR A C 1
ATOM 738 O O . TYR A 1 99 ? 10.906 -8.414 -3.994 1 56.81 99 TYR A O 1
ATOM 746 N N . TRP A 1 100 ? 11.805 -10.43 -3.215 1 57.84 100 TRP A N 1
ATOM 747 C CA . TRP A 1 100 ? 11.469 -10.016 -1.857 1 57.84 100 TRP A CA 1
ATOM 748 C C . TRP A 1 100 ? 12.406 -8.906 -1.379 1 57.84 100 TRP A C 1
ATOM 750 O O . TRP A 1 100 ? 12.07 -8.148 -0.472 1 57.84 100 TRP A O 1
ATOM 760 N N . GLU A 1 101 ? 13.43 -8.891 -2.115 1 58.97 101 GLU A N 1
ATOM 761 C CA . GLU A 1 101 ? 14.43 -7.922 -1.667 1 58.97 101 GLU A CA 1
ATOM 762 C C . GLU A 1 101 ? 14.242 -6.574 -2.357 1 58.97 101 GLU A C 1
ATOM 764 O O . GLU A 1 101 ? 14.852 -5.578 -1.963 1 58.97 101 GLU A O 1
ATOM 769 N N . ALA A 1 102 ? 13.078 -6.5 -3.016 1 68.5 102 ALA A N 1
ATOM 770 C CA . ALA A 1 102 ? 13.031 -5.305 -3.848 1 68.5 102 ALA A CA 1
ATOM 771 C C . ALA A 1 102 ? 11.961 -4.336 -3.361 1 68.5 102 ALA A C 1
ATOM 773 O O . ALA A 1 102 ? 11.586 -3.402 -4.078 1 68.5 102 ALA A O 1
ATOM 774 N N . THR A 1 103 ? 11.477 -4.633 -2.039 1 76.62 103 THR A N 1
ATOM 775 C CA . THR A 1 103 ? 10.469 -3.697 -1.545 1 76.62 103 THR A CA 1
ATOM 776 C C . THR A 1 103 ? 10.992 -2.928 -0.336 1 76.62 103 THR A C 1
ATOM 778 O O . THR A 1 103 ? 11.492 -3.527 0.619 1 76.62 103 THR A O 1
ATOM 781 N N . ASN A 1 104 ? 10.977 -1.662 -0.378 1 80.06 104 ASN A N 1
ATOM 782 C CA . ASN A 1 104 ? 11.242 -0.789 0.76 1 80.06 104 ASN A CA 1
ATOM 783 C C . ASN A 1 104 ? 9.945 -0.3 1.404 1 80.06 104 ASN A C 1
ATOM 785 O O . ASN A 1 104 ? 8.961 -0.052 0.71 1 80.06 104 ASN A O 1
ATOM 789 N N . VAL A 1 105 ? 10.039 -0.327 2.709 1 84.44 105 VAL A N 1
ATOM 790 C CA . VAL A 1 105 ? 8.914 0.21 3.465 1 84.44 105 VAL A CA 1
ATOM 791 C C . VAL A 1 105 ? 9.352 1.453 4.234 1 84.44 105 VAL A C 1
ATOM 793 O O . VAL A 1 105 ? 10.422 1.466 4.848 1 84.44 105 VAL A O 1
ATOM 796 N N . GLY A 1 106 ? 8.562 2.453 4.18 1 84 106 GLY A N 1
ATOM 797 C CA . GLY A 1 106 ? 8.867 3.664 4.922 1 84 106 GLY A CA 1
ATOM 798 C C . GLY A 1 106 ? 7.637 4.391 5.418 1 84 106 GLY A C 1
ATOM 799 O O . GLY A 1 106 ? 6.512 4.004 5.102 1 84 106 GLY A O 1
ATOM 800 N N . GLN A 1 107 ? 7.914 5.258 6.297 1 85.31 107 GLN A N 1
ATOM 801 C CA . GLN A 1 107 ? 6.898 6.176 6.809 1 85.31 107 GLN A CA 1
ATOM 802 C C . GLN A 1 107 ? 7.336 7.629 6.629 1 85.31 107 GLN A C 1
ATOM 804 O O . GLN A 1 107 ? 8.516 7.953 6.793 1 85.31 107 GLN A O 1
ATOM 809 N N . ASP A 1 108 ? 6.355 8.414 6.188 1 85.94 108 ASP A N 1
ATOM 810 C CA . ASP A 1 108 ? 6.672 9.82 6.004 1 85.94 108 ASP A CA 1
ATOM 811 C C . ASP A 1 108 ? 5.52 10.711 6.465 1 85.94 108 ASP A C 1
ATOM 813 O O . ASP A 1 108 ? 4.355 10.297 6.426 1 85.94 108 ASP A O 1
ATOM 817 N N . ARG A 1 109 ? 5.914 11.852 6.852 1 87.5 109 ARG A N 1
ATOM 818 C CA . ARG A 1 109 ? 4.973 12.938 7.102 1 87.5 109 ARG A CA 1
ATOM 819 C C . ARG A 1 109 ? 4.934 13.914 5.926 1 87.5 109 ARG A C 1
ATOM 821 O O . ARG A 1 109 ? 5.98 14.336 5.434 1 87.5 109 ARG A O 1
ATOM 828 N N . PHE A 1 110 ? 3.75 14.211 5.535 1 90.38 110 PHE A N 1
ATOM 829 C CA . PHE A 1 110 ? 3.59 15.148 4.434 1 90.38 110 PHE A CA 1
ATOM 830 C C . PHE A 1 110 ? 2.773 16.359 4.871 1 90.38 110 PHE A C 1
ATOM 832 O O . PHE A 1 110 ? 1.873 16.234 5.707 1 90.38 110 PHE A O 1
ATOM 839 N N . THR A 1 111 ? 3.135 17.469 4.289 1 93.19 111 THR A N 1
ATOM 840 C CA . THR A 1 111 ? 2.391 18.703 4.492 1 93.19 111 THR A CA 1
ATOM 841 C C . THR A 1 111 ? 2.037 19.344 3.154 1 93.19 111 THR A C 1
ATOM 843 O O . THR A 1 111 ? 2.523 18.922 2.105 1 93.19 111 THR A O 1
ATOM 846 N N . ARG A 1 112 ? 1.183 20.359 3.18 1 94.19 112 ARG A N 1
ATOM 847 C CA . ARG A 1 112 ? 0.756 21.047 1.964 1 94.19 112 ARG A CA 1
ATOM 848 C C . ARG A 1 112 ? 1.802 22.062 1.512 1 94.19 112 ARG A C 1
ATOM 850 O O . ARG A 1 112 ? 1.629 22.719 0.487 1 94.19 112 ARG A O 1
ATOM 857 N N . TYR A 1 113 ? 2.982 22.188 2.27 1 91.31 113 TYR A N 1
ATOM 858 C CA . TYR A 1 113 ? 4.062 23.109 1.938 1 91.31 113 TYR A CA 1
ATOM 859 C C . TYR A 1 113 ? 5.422 22.438 2.082 1 91.31 113 TYR A C 1
ATOM 861 O O . TYR A 1 113 ? 5.57 21.484 2.854 1 91.31 113 TYR A O 1
ATOM 869 N N . PRO A 1 114 ? 6.383 22.969 1.28 1 88.06 114 PRO A N 1
ATOM 870 C CA . PRO A 1 114 ? 7.719 22.391 1.429 1 88.06 114 PRO A CA 1
ATOM 871 C C . PRO A 1 114 ? 8.289 22.578 2.834 1 88.06 114 PRO A C 1
ATOM 873 O O . PRO A 1 114 ? 8.086 23.625 3.459 1 88.06 114 PRO A O 1
ATOM 876 N N . GLN A 1 115 ? 8.852 21.5 3.354 1 81.44 115 GLN A N 1
ATOM 877 C CA . GLN A 1 115 ? 9.406 21.516 4.703 1 81.44 115 GLN A CA 1
ATOM 878 C C . GLN A 1 115 ? 10.898 21.844 4.684 1 81.44 115 GLN A C 1
ATOM 880 O O . GLN A 1 115 ? 11.617 21.438 3.771 1 81.44 115 GLN A O 1
ATOM 885 N N . LYS A 1 116 ? 11.391 22.922 5.379 1 70 116 LYS A N 1
ATOM 886 C CA . LYS A 1 116 ? 12.789 23.328 5.43 1 70 116 LYS A CA 1
ATOM 887 C C . LYS A 1 116 ? 13.672 22.234 6.016 1 70 116 LYS A C 1
ATOM 889 O O . LYS A 1 116 ? 14.766 21.969 5.512 1 70 116 LYS A O 1
ATOM 894 N N . GLN A 1 117 ? 13.602 21.812 7.348 1 60.44 117 GLN A N 1
ATOM 895 C CA . GLN A 1 117 ? 14.492 20.828 7.973 1 60.44 117 GLN A CA 1
ATOM 896 C C . GLN A 1 117 ? 13.789 19.5 8.164 1 60.44 117 GLN A C 1
ATOM 898 O O . GLN A 1 117 ? 12.57 19.453 8.367 1 60.44 117 GLN A O 1
ATOM 903 N N . PRO A 1 118 ? 14.578 18.359 7.758 1 54.03 118 PRO A N 1
ATOM 904 C CA . PRO A 1 118 ? 13.984 17.062 8.078 1 54.03 118 PRO A CA 1
ATOM 905 C C . PRO A 1 118 ? 13.453 16.984 9.508 1 54.03 118 PRO A C 1
ATOM 907 O O . PRO A 1 118 ? 14.18 17.281 10.461 1 54.03 118 PRO A O 1
ATOM 910 N N . LYS A 1 119 ? 12.289 17.516 9.867 1 52 119 LYS A N 1
ATOM 911 C CA . LYS A 1 119 ? 11.922 17.297 11.266 1 52 119 LYS A CA 1
ATOM 912 C C . LYS A 1 119 ? 12.016 15.828 11.648 1 52 119 LYS A C 1
ATOM 914 O O . LYS A 1 119 ? 12.578 15.484 12.688 1 52 119 LYS A O 1
ATOM 919 N N . GLN A 1 120 ? 11.156 14.914 11.344 1 52.91 120 GLN A N 1
ATOM 920 C CA . GLN A 1 120 ? 11.25 13.484 11.586 1 52.91 120 GLN A CA 1
ATOM 921 C C . GLN A 1 120 ? 11.562 12.727 10.305 1 52.91 120 GLN A C 1
ATOM 923 O O . GLN A 1 120 ? 10.898 12.914 9.281 1 52.91 120 GLN A O 1
ATOM 928 N N . GLY A 1 121 ? 12.844 12.664 10.031 1 47.94 121 GLY A N 1
ATOM 929 C CA . GLY A 1 121 ? 13.32 12.047 8.805 1 47.94 121 GLY A CA 1
ATOM 930 C C . GLY A 1 121 ? 12.477 10.859 8.367 1 47.94 121 GLY A C 1
ATOM 931 O O . GLY A 1 121 ? 11.609 10.398 9.109 1 47.94 121 GLY A O 1
ATOM 932 N N . ARG A 1 122 ? 12.594 10.562 7.031 1 52.62 122 ARG A N 1
ATOM 933 C CA . ARG A 1 122 ? 12.141 9.273 6.535 1 52.62 122 ARG A CA 1
ATOM 934 C C . ARG A 1 122 ? 12.555 8.141 7.469 1 52.62 122 ARG A C 1
ATOM 936 O O . ARG A 1 122 ? 13.742 7.988 7.77 1 52.62 122 ARG A O 1
ATOM 943 N N . LYS A 1 123 ? 11.531 7.523 8.109 1 61.5 123 LYS A N 1
ATOM 944 C CA . LYS A 1 123 ? 11.922 6.34 8.875 1 61.5 123 LYS A CA 1
ATOM 945 C C . LYS A 1 123 ? 11.797 5.074 8.023 1 61.5 123 LYS A C 1
ATOM 947 O O . LYS A 1 123 ? 10.688 4.691 7.637 1 61.5 123 LYS A O 1
ATOM 952 N N . LEU A 1 124 ? 12.891 4.777 7.246 1 56.22 124 LEU A N 1
ATOM 953 C CA . LEU A 1 124 ? 12.914 3.451 6.637 1 56.22 124 LEU A CA 1
ATOM 954 C C . LEU A 1 124 ? 12.789 2.363 7.699 1 56.22 124 LEU A C 1
ATOM 956 O O . LEU A 1 124 ? 13.617 2.277 8.609 1 56.22 124 LEU A O 1
ATOM 960 N N . LEU A 1 125 ? 11.625 1.894 7.59 1 67.81 125 LEU A N 1
ATOM 961 C CA . LEU A 1 125 ? 11.352 0.925 8.648 1 67.81 125 LEU A CA 1
ATOM 962 C C . LEU A 1 125 ? 11.922 -0.444 8.289 1 67.81 125 LEU A C 1
ATOM 964 O O . LEU A 1 125 ? 12.398 -1.171 9.164 1 67.81 125 LEU A O 1
ATOM 968 N N . ALA A 1 126 ? 11.82 -0.803 7.023 1 64.69 126 ALA A N 1
ATOM 969 C CA . ALA A 1 126 ? 12.273 -2.135 6.641 1 64.69 126 ALA A CA 1
ATOM 970 C C . ALA A 1 126 ? 12.641 -2.186 5.156 1 64.69 126 ALA A C 1
ATOM 972 O O . ALA A 1 126 ? 12.102 -1.422 4.352 1 64.69 126 ALA A O 1
ATOM 973 N N . GLU A 1 127 ? 13.875 -2.676 4.918 1 56.81 127 GLU A N 1
ATOM 974 C CA . GLU A 1 127 ? 14.258 -3.084 3.572 1 56.81 127 GLU A CA 1
ATOM 975 C C . GLU A 1 127 ? 14.258 -4.605 3.436 1 56.81 127 GLU A C 1
ATOM 977 O O . GLU A 1 127 ? 14.836 -5.305 4.266 1 56.81 127 GLU A O 1
ATOM 982 N N . PHE A 1 128 ? 13.352 -4.914 2.578 1 58.06 128 PHE A N 1
ATOM 983 C CA . PHE A 1 128 ? 13.367 -6.355 2.355 1 58.06 128 PHE A CA 1
ATOM 984 C C . PHE A 1 128 ? 13.898 -6.68 0.965 1 58.06 128 PHE A C 1
ATOM 986 O O . PHE A 1 128 ? 13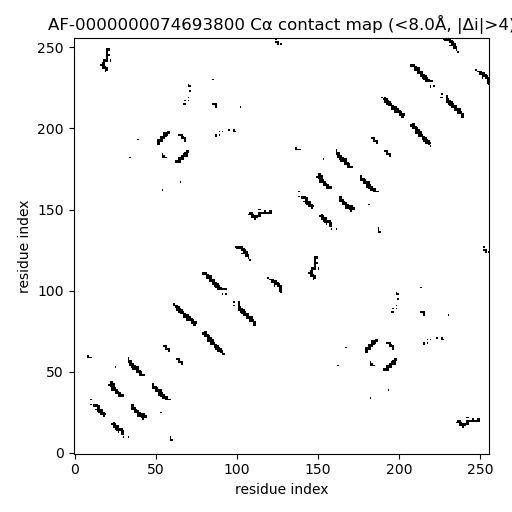.766 -5.879 0.039 1 58.06 128 PHE A O 1
ATOM 993 N N . MET B 1 1 ? -34.875 13.438 21.766 1 21.88 1 MET B N 1
ATOM 994 C CA . MET B 1 1 ? -34.688 12.75 20.484 1 21.88 1 MET B CA 1
ATOM 995 C C . MET B 1 1 ? -33.312 13.039 19.922 1 21.88 1 MET B C 1
ATOM 997 O O . MET B 1 1 ? -33 14.188 19.578 1 21.88 1 MET B O 1
ATOM 1001 N N . ALA B 1 2 ? -32.312 12.68 20.547 1 30.28 2 ALA B N 1
ATOM 1002 C CA . ALA B 1 2 ? -30.984 13.25 20.391 1 30.28 2 ALA B CA 1
ATOM 1003 C C . ALA B 1 2 ? -30.516 13.156 18.938 1 30.28 2 ALA B C 1
ATOM 1005 O O . ALA B 1 2 ? -30.672 12.117 18.297 1 30.28 2 ALA B O 1
ATOM 1006 N N . SER B 1 3 ? -30.656 14.18 18.125 1 29.33 3 SER B N 1
ATOM 1007 C CA . SER B 1 3 ? -30.375 14.367 16.703 1 29.33 3 SER B CA 1
ATOM 1008 C C . SER B 1 3 ? -29.031 13.766 16.328 1 29.33 3 SER B C 1
ATOM 1010 O O . SER B 1 3 ? -28 14.133 16.891 1 29.33 3 SER B O 1
ATOM 1012 N N . GLY B 1 4 ? -28.953 12.5 16.234 1 30.02 4 GLY B N 1
ATOM 1013 C CA . GLY B 1 4 ? -27.844 11.602 15.906 1 30.02 4 GLY B CA 1
ATOM 1014 C C . GLY B 1 4 ? -26.922 12.164 14.852 1 30.02 4 GLY B C 1
ATOM 1015 O O . GLY B 1 4 ? -27.281 12.297 13.688 1 30.02 4 GLY B O 1
ATOM 1016 N N . ASP B 1 5 ? -26.25 13.312 15.094 1 32.75 5 ASP B N 1
ATOM 1017 C CA . ASP B 1 5 ? -25.344 14.039 14.211 1 32.75 5 ASP B CA 1
ATOM 1018 C C . ASP B 1 5 ? -24.578 13.078 13.305 1 32.75 5 ASP B C 1
ATOM 1020 O O . ASP B 1 5 ? -23.906 12.156 13.781 1 32.75 5 ASP B O 1
ATOM 1024 N N . GLN B 1 6 ? -25.172 12.484 12.336 1 31.02 6 GLN B N 1
ATOM 1025 C CA . GLN B 1 6 ? -24.656 11.711 11.211 1 31.02 6 GLN B CA 1
ATOM 1026 C C . GLN B 1 6 ? -23.25 12.18 10.828 1 31.02 6 GLN B C 1
ATOM 1028 O O . GLN B 1 6 ? -23.047 13.352 10.492 1 31.02 6 GLN B O 1
ATOM 1033 N N . ALA B 1 7 ? -22.25 11.953 11.555 1 35.62 7 ALA B N 1
ATOM 1034 C CA . ALA B 1 7 ? -20.859 12.227 11.211 1 35.62 7 ALA B CA 1
ATOM 1035 C C . ALA B 1 7 ? -20.656 12.25 9.695 1 35.62 7 ALA B C 1
ATOM 1037 O O . ALA B 1 7 ? -20.953 11.273 9.008 1 35.62 7 ALA B O 1
ATOM 1038 N N . ASN B 1 8 ? -21.109 13.148 8.922 1 39.16 8 ASN B N 1
ATOM 1039 C CA . ASN B 1 8 ? -20.906 13.422 7.5 1 39.16 8 ASN B CA 1
ATOM 1040 C C . ASN B 1 8 ? -19.547 12.953 7.02 1 39.16 8 ASN B C 1
ATOM 1042 O O . ASN B 1 8 ? -18.516 13.5 7.426 1 39.16 8 ASN B O 1
ATOM 1046 N N . THR B 1 9 ? -19.141 11.641 7.023 1 46.91 9 THR B N 1
ATOM 1047 C CA . THR B 1 9 ? -17.953 10.852 6.711 1 46.91 9 THR B CA 1
ATOM 1048 C C . THR B 1 9 ? -17.281 11.367 5.441 1 46.91 9 THR B C 1
ATOM 1050 O O . THR B 1 9 ? -17.453 10.789 4.363 1 46.91 9 THR B O 1
ATOM 1053 N N . VAL B 1 10 ? -17.438 12.57 5.094 1 49.28 10 VAL B N 1
ATOM 1054 C CA . VAL B 1 10 ? -16.812 13.078 3.881 1 49.28 10 VAL B CA 1
ATOM 1055 C C . VAL B 1 10 ? -15.328 12.734 3.883 1 49.28 10 VAL B C 1
ATOM 1057 O O . VAL B 1 10 ? -14.641 12.914 4.891 1 49.28 10 VAL B O 1
ATOM 1060 N N . THR B 1 11 ? -14.922 11.836 3.078 1 60.62 11 THR B N 1
ATOM 1061 C CA . THR B 1 11 ? -13.5 11.609 2.85 1 60.62 11 THR B CA 1
ATOM 1062 C C . THR B 1 11 ? -12.758 12.93 2.684 1 60.62 11 THR B C 1
ATOM 1064 O O . THR B 1 11 ? -13.195 13.805 1.93 1 60.62 11 THR B O 1
ATOM 1067 N N . PRO B 1 12 ? -11.922 13.375 3.748 1 74.75 12 PRO B N 1
ATOM 1068 C CA . PRO B 1 12 ? -11.133 14.586 3.533 1 74.75 12 PRO B CA 1
ATOM 1069 C C . PRO B 1 12 ? -10.555 14.672 2.121 1 74.75 12 PRO B C 1
ATOM 1071 O O . PRO B 1 12 ? -10.234 13.648 1.516 1 74.75 12 PRO B O 1
ATOM 1074 N N . ASP B 1 13 ? -10.719 15.891 1.6 1 86.38 13 ASP B N 1
ATOM 1075 C CA . ASP B 1 13 ? -10.109 16.109 0.291 1 86.38 13 ASP B CA 1
ATOM 1076 C C . ASP B 1 13 ? -8.586 16.047 0.38 1 86.38 13 ASP B C 1
ATOM 1078 O O . ASP B 1 13 ? -7.945 17 0.828 1 86.38 13 ASP B O 1
ATOM 1082 N N . LEU B 1 14 ? -8.008 15.016 -0.023 1 90.56 14 LEU B N 1
ATOM 1083 C CA . LEU B 1 14 ? -6.562 14.836 0.013 1 90.56 14 LEU B CA 1
ATOM 1084 C C . LEU B 1 14 ? -5.938 15.188 -1.332 1 90.56 14 LEU B C 1
ATOM 1086 O O . LEU B 1 14 ? -4.719 15.086 -1.498 1 90.56 14 LEU B O 1
ATOM 1090 N N . SER B 1 15 ? -6.727 15.672 -2.242 1 94 15 SER B N 1
ATOM 1091 C CA . SER B 1 15 ? -6.188 15.992 -3.559 1 94 15 SER B CA 1
ATOM 1092 C C . SER B 1 15 ? -5.203 17.156 -3.484 1 94 15 SER B C 1
ATOM 1094 O O . SER B 1 15 ? -5.281 17.984 -2.574 1 94 15 SER B O 1
ATOM 1096 N N . GLY B 1 16 ? -4.316 17.188 -4.508 1 95.75 16 GLY B N 1
ATOM 1097 C CA . GLY B 1 16 ? -3.326 18.25 -4.59 1 95.75 16 GLY B CA 1
ATOM 1098 C C . GLY B 1 16 ? -1.922 17.797 -4.258 1 95.75 16 GLY B C 1
ATOM 1099 O O . GLY B 1 16 ? -1.627 16.594 -4.316 1 95.75 16 GLY B O 1
ATOM 1100 N N . THR B 1 17 ? -1.103 18.828 -4.008 1 94.81 17 THR B N 1
ATOM 1101 C CA . THR B 1 17 ? 0.313 18.516 -3.83 1 94.81 17 THR B CA 1
ATOM 1102 C C . THR B 1 17 ? 0.67 18.438 -2.348 1 94.81 17 THR B C 1
ATOM 1104 O O . THR B 1 17 ? 0.224 19.281 -1.554 1 94.81 17 THR B O 1
ATOM 1107 N N . TRP B 1 18 ? 1.428 17.422 -1.979 1 93.56 18 TRP B N 1
ATOM 1108 C CA . TRP B 1 18 ? 1.965 17.188 -0.644 1 93.56 18 TRP B CA 1
ATOM 1109 C C . TRP B 1 18 ? 3.486 17.078 -0.679 1 93.56 18 TRP B C 1
ATOM 1111 O O . TRP B 1 18 ? 4.051 16.484 -1.597 1 93.56 18 TRP B O 1
ATOM 1121 N N . TYR B 1 19 ? 4.133 17.562 0.44 1 91.31 19 TYR B N 1
ATOM 1122 C CA . TYR B 1 19 ? 5.59 17.609 0.513 1 91.31 19 TYR B CA 1
ATOM 1123 C C . TYR B 1 19 ? 6.094 16.906 1.763 1 91.31 19 TYR B C 1
ATOM 1125 O O . TYR B 1 19 ? 5.508 17.031 2.84 1 91.31 19 TYR B O 1
ATOM 1133 N N . ASN B 1 20 ? 7.23 16.156 1.508 1 89.44 20 ASN B N 1
ATOM 1134 C CA . ASN B 1 20 ? 7.848 15.633 2.719 1 89.44 20 ASN B CA 1
ATOM 1135 C C . ASN B 1 20 ? 9.188 16.312 3.006 1 89.44 20 ASN B C 1
ATOM 1137 O O . ASN B 1 20 ? 9.594 17.219 2.281 1 89.44 20 ASN B O 1
ATOM 1141 N N . GLU B 1 21 ? 9.828 15.898 4.059 1 84 21 GLU B N 1
ATOM 1142 C CA . GLU B 1 21 ? 11.047 16.547 4.547 1 84 21 GLU B CA 1
ATOM 1143 C C . GLU B 1 21 ? 12.242 16.219 3.66 1 84 21 GLU B C 1
ATOM 1145 O O . GLU B 1 21 ? 13.281 16.875 3.75 1 84 21 GLU B O 1
ATOM 1150 N N . LEU B 1 22 ? 12.086 15.266 2.791 1 82.75 22 LEU B N 1
ATOM 1151 C CA . LEU B 1 22 ? 13.195 14.844 1.949 1 82.75 22 LEU B CA 1
ATOM 1152 C C . LEU B 1 22 ? 13.148 15.539 0.594 1 82.75 22 LEU B C 1
ATOM 1154 O O . LEU B 1 22 ? 13.945 15.234 -0.295 1 82.75 22 LEU B O 1
ATOM 1158 N N . GLY B 1 23 ? 12.195 16.375 0.451 1 84.88 23 GLY B N 1
ATOM 1159 C CA . GLY B 1 23 ? 12.062 17.078 -0.814 1 84.88 23 GLY B CA 1
ATOM 1160 C C . GLY B 1 23 ? 11.242 16.312 -1.836 1 84.88 23 GLY B C 1
ATOM 1161 O O . GLY B 1 23 ? 11.211 16.688 -3.014 1 84.88 23 GLY B O 1
ATOM 1162 N N . SER B 1 24 ? 10.664 15.273 -1.417 1 86 24 SER B N 1
ATOM 1163 C CA . SER B 1 24 ? 9.773 14.539 -2.307 1 86 24 SER B CA 1
ATOM 1164 C C . SER B 1 24 ? 8.383 15.148 -2.324 1 86 24 SER B C 1
ATOM 1166 O O . SER B 1 24 ? 7.996 15.859 -1.389 1 86 24 SER B O 1
ATOM 1168 N N . LYS B 1 25 ? 7.656 14.828 -3.418 1 90.62 25 LYS B N 1
ATOM 1169 C CA . LYS B 1 25 ? 6.301 15.344 -3.602 1 90.62 25 LYS B CA 1
ATOM 1170 C C . LYS B 1 25 ? 5.344 14.227 -4.004 1 90.62 25 LYS B C 1
ATOM 1172 O O . LYS B 1 25 ? 5.699 13.352 -4.789 1 90.62 25 LYS B O 1
ATOM 1177 N N . MET B 1 26 ? 4.188 14.312 -3.41 1 92.31 26 MET B N 1
ATOM 1178 C CA . MET B 1 26 ? 3.053 13.547 -3.91 1 92.31 26 MET B CA 1
ATOM 1179 C C . MET B 1 26 ? 1.99 14.469 -4.5 1 92.31 26 MET B C 1
ATOM 1181 O O . MET B 1 26 ? 1.597 15.453 -3.873 1 92.31 26 MET B O 1
ATOM 1185 N N . ILE B 1 27 ? 1.603 14.164 -5.664 1 93.75 27 ILE B N 1
ATOM 1186 C CA . ILE B 1 27 ? 0.459 14.836 -6.277 1 93.75 27 ILE B CA 1
ATOM 1187 C C . ILE B 1 27 ? -0.723 13.867 -6.348 1 93.75 27 ILE B C 1
ATOM 1189 O O . ILE B 1 27 ? -0.701 12.906 -7.117 1 93.75 27 ILE B O 1
ATOM 1193 N N . ILE B 1 28 ? -1.75 14.148 -5.566 1 93.44 28 ILE B N 1
ATOM 1194 C CA . ILE B 1 28 ? -2.885 13.242 -5.445 1 93.44 28 ILE B CA 1
ATOM 1195 C C . ILE B 1 28 ? -4.055 13.766 -6.273 1 93.44 28 ILE B C 1
ATOM 1197 O O . ILE B 1 28 ? -4.441 14.93 -6.148 1 93.44 28 ILE B O 1
ATOM 1201 N N . ASP B 1 29 ? -4.562 12.906 -7.082 1 94.94 29 ASP B N 1
ATOM 1202 C CA . ASP B 1 29 ? -5.777 13.18 -7.84 1 94.94 29 ASP B CA 1
ATOM 1203 C C . ASP B 1 29 ? -6.996 13.234 -6.918 1 94.94 29 ASP B C 1
ATOM 1205 O O . ASP B 1 29 ? -6.926 12.82 -5.762 1 94.94 29 ASP B O 1
ATOM 1209 N N . PRO B 1 30 ? -8.117 13.812 -7.422 1 93.31 30 PRO B N 1
ATOM 1210 C CA . PRO B 1 30 ? -9.336 13.742 -6.617 1 93.31 30 PRO B CA 1
ATOM 1211 C C . PRO B 1 30 ? -9.648 12.32 -6.148 1 93.31 30 PRO B C 1
ATOM 1213 O O . PRO B 1 30 ? -9.594 11.375 -6.945 1 93.31 30 PRO B O 1
ATOM 1216 N N . VAL B 1 31 ? -9.938 12.219 -4.859 1 86.25 31 VAL B N 1
ATOM 1217 C CA . VAL B 1 31 ? -10.109 10.914 -4.234 1 86.25 31 VAL B CA 1
ATOM 1218 C C . VAL B 1 31 ? -11.516 10.383 -4.523 1 86.25 31 VAL B C 1
ATOM 1220 O O . VAL B 1 31 ? -12.5 11.094 -4.352 1 86.25 31 VAL B O 1
ATOM 1223 N N . VAL B 1 32 ? -11.5 9.156 -4.941 1 82.94 32 VAL B N 1
ATOM 1224 C CA . VAL B 1 32 ? -12.766 8.484 -5.195 1 82.94 32 VAL B CA 1
ATOM 1225 C C . VAL B 1 32 ? -12.844 7.195 -4.375 1 82.94 32 VAL B C 1
ATOM 1227 O O . VAL B 1 32 ? -11.961 6.336 -4.477 1 82.94 32 VAL B O 1
ATOM 1230 N N . ASP B 1 33 ? -13.828 7.059 -3.535 1 79 33 ASP B N 1
ATOM 1231 C CA . ASP B 1 33 ? -14.125 5.84 -2.789 1 79 33 ASP B CA 1
ATOM 1232 C C . ASP B 1 33 ? -12.906 5.383 -1.985 1 79 33 ASP B C 1
ATOM 1234 O O . ASP B 1 33 ? -12.586 4.195 -1.966 1 79 33 ASP B O 1
ATOM 1238 N N . GLY B 1 34 ? -12.133 6.262 -1.478 1 80.19 34 GLY B N 1
ATOM 1239 C CA . GLY B 1 34 ? -11.031 5.945 -0.583 1 80.19 34 GLY B CA 1
ATOM 1240 C C . GLY B 1 34 ? -9.781 5.477 -1.312 1 80.19 34 GLY B C 1
ATOM 1241 O O . GLY B 1 34 ? -8.805 5.07 -0.681 1 80.19 34 GLY B O 1
ATOM 1242 N N . VAL B 1 35 ? -9.906 5.465 -2.654 1 84.88 35 VAL B N 1
ATOM 1243 C CA . VAL B 1 35 ? -8.75 5.09 -3.469 1 84.88 35 VAL B CA 1
ATOM 1244 C C . VAL B 1 35 ? -7.957 6.336 -3.848 1 84.88 35 VAL B C 1
ATOM 1246 O O . VAL B 1 35 ? -8.516 7.289 -4.395 1 84.88 35 VAL B O 1
ATOM 1249 N N . LEU B 1 36 ? -6.707 6.262 -3.508 1 89.25 36 LEU B N 1
ATOM 1250 C CA . LEU B 1 36 ? -5.816 7.367 -3.834 1 89.25 36 LEU B CA 1
ATOM 1251 C C . LEU B 1 36 ? -4.965 7.039 -5.055 1 89.25 36 LEU B C 1
ATOM 1253 O O . LEU B 1 36 ? -4.375 5.961 -5.133 1 89.25 36 LEU B O 1
ATOM 1257 N N . LYS B 1 37 ? -5.02 7.945 -5.98 1 90.31 37 LYS B N 1
ATOM 1258 C CA . LYS B 1 37 ? -4.137 7.883 -7.141 1 90.31 37 LYS B CA 1
ATOM 1259 C C . LYS B 1 37 ? -3.35 9.18 -7.305 1 90.31 37 LYS B C 1
ATOM 1261 O O . LYS B 1 37 ? -3.814 10.25 -6.902 1 90.31 37 LYS B O 1
ATOM 1266 N N . GLY B 1 38 ? -2.172 8.984 -7.906 1 90.75 38 GLY B N 1
ATOM 1267 C CA . GLY B 1 38 ? -1.388 10.18 -8.164 1 90.75 38 GLY B CA 1
ATOM 1268 C C . GLY B 1 38 ? 0.021 9.883 -8.641 1 90.75 38 GLY B C 1
ATOM 1269 O O . GLY B 1 38 ? 0.264 8.844 -9.258 1 90.75 38 GLY B O 1
ATOM 1270 N N . THR B 1 39 ? 0.831 10.875 -8.438 1 88.75 39 THR B N 1
ATOM 1271 C CA . THR B 1 39 ? 2.227 10.789 -8.852 1 88.75 39 THR B CA 1
ATOM 1272 C C . THR B 1 39 ? 3.158 11.133 -7.695 1 88.75 39 THR B C 1
ATOM 1274 O O . THR B 1 39 ? 2.883 12.055 -6.926 1 88.75 39 THR B O 1
ATOM 1277 N N . TYR B 1 40 ? 4.141 10.305 -7.562 1 86.44 40 TYR B N 1
ATOM 1278 C CA . TYR B 1 40 ? 5.203 10.555 -6.59 1 86.44 40 TYR B CA 1
ATOM 1279 C C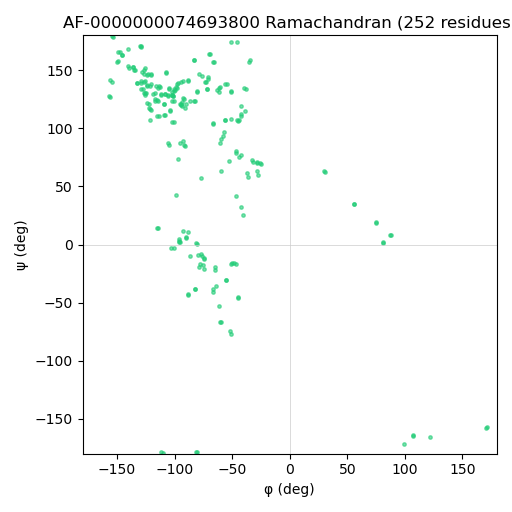 . TYR B 1 40 ? 6.48 11.008 -7.285 1 86.44 40 TYR B C 1
ATOM 1281 O O . TYR B 1 40 ? 6.945 10.367 -8.227 1 86.44 40 TYR B O 1
ATOM 1289 N N . LEU B 1 41 ? 6.992 12.109 -6.832 1 86.94 41 LEU B N 1
ATOM 1290 C CA . LEU B 1 41 ? 8.266 12.625 -7.328 1 86.94 41 LEU B CA 1
ATOM 1291 C C . LEU B 1 41 ? 9.328 12.594 -6.234 1 86.94 41 LEU B C 1
ATOM 1293 O O . LEU B 1 41 ? 9.227 13.305 -5.234 1 86.94 41 LEU B O 1
ATOM 1297 N N . ASN B 1 42 ? 10.281 11.68 -6.473 1 78.81 42 ASN B N 1
ATOM 1298 C CA . ASN B 1 42 ? 11.414 11.609 -5.559 1 78.81 42 ASN B CA 1
ATOM 1299 C C . ASN B 1 42 ? 12.328 12.828 -5.711 1 78.81 42 ASN B C 1
ATOM 1301 O O . ASN B 1 42 ? 12.703 13.188 -6.824 1 78.81 42 ASN B O 1
ATOM 1305 N N . ASN B 1 43 ? 12.836 13.258 -4.5 1 71.44 43 ASN B N 1
ATOM 1306 C CA . ASN B 1 43 ? 13.695 14.438 -4.516 1 71.44 43 ASN B CA 1
ATOM 1307 C C . ASN B 1 43 ? 13.312 15.398 -5.641 1 71.44 43 ASN B C 1
ATOM 1309 O O . ASN B 1 43 ? 14.078 15.594 -6.582 1 71.44 43 ASN B O 1
ATOM 1313 N N . ALA B 1 44 ? 12.133 15.867 -5.531 1 59.91 44 ALA B N 1
ATOM 1314 C CA . ALA B 1 44 ? 11.523 16.656 -6.602 1 59.91 44 ALA B CA 1
ATOM 1315 C C . ALA B 1 44 ? 12.484 17.719 -7.113 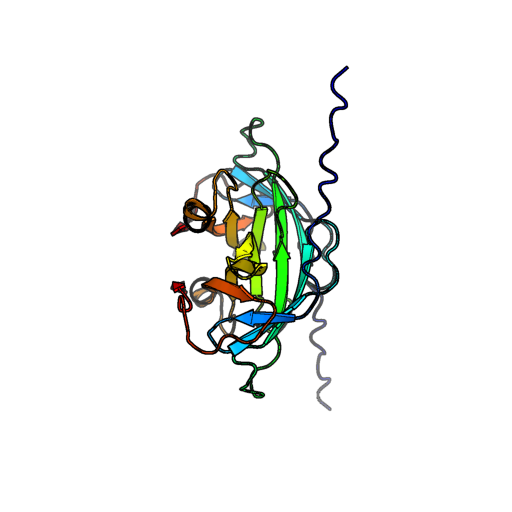1 59.91 44 ALA B C 1
ATOM 1317 O O . ALA B 1 44 ? 12.312 18.25 -8.219 1 59.91 44 ALA B O 1
ATOM 1318 N N . SER B 1 45 ? 13.469 17.969 -6.34 1 58.75 45 SER B N 1
ATOM 1319 C CA . SER B 1 45 ? 14.438 18.906 -6.887 1 58.75 45 SER B CA 1
ATOM 1320 C C . SER B 1 45 ? 15.359 18.25 -7.898 1 58.75 45 SER B C 1
ATOM 1322 O O . SER B 1 45 ? 16.031 18.922 -8.68 1 58.75 45 SER B O 1
ATOM 1324 N N . ASP B 1 46 ? 15.328 16.891 -7.793 1 59.09 46 ASP B N 1
ATOM 1325 C CA . ASP B 1 46 ? 16.156 16.156 -8.75 1 59.09 46 ASP B CA 1
ATOM 1326 C C . ASP B 1 46 ? 15.344 15.727 -9.969 1 59.09 46 ASP B C 1
ATOM 1328 O O . ASP B 1 46 ? 14.578 14.766 -9.898 1 59.09 46 ASP B O 1
ATOM 1332 N N . SER B 1 47 ? 15.258 16.531 -10.914 1 59.03 47 SER B N 1
ATOM 1333 C CA . SER B 1 47 ? 14.508 16.328 -12.156 1 59.03 47 SER B CA 1
ATOM 1334 C C . SER B 1 47 ? 14.844 14.992 -12.797 1 59.03 47 SER B C 1
ATOM 1336 O O . SER B 1 47 ? 14.133 14.531 -13.688 1 59.03 47 SER B O 1
ATOM 1338 N N . SER B 1 48 ? 15.938 14.414 -12.359 1 58.47 48 SER B N 1
ATOM 1339 C CA . SER B 1 48 ? 16.344 13.18 -13.023 1 58.47 48 SER B CA 1
ATOM 1340 C C . SER B 1 48 ? 15.508 11.992 -12.562 1 58.47 48 SER B C 1
ATOM 1342 O O . SER B 1 48 ? 15.523 10.938 -13.195 1 58.47 48 SER B O 1
ATOM 1344 N N . THR B 1 49 ? 14.773 12.344 -11.578 1 63.72 49 THR B N 1
ATOM 1345 C CA . THR B 1 49 ? 14.031 11.188 -11.078 1 63.72 49 THR B CA 1
ATOM 1346 C C . THR B 1 49 ? 12.656 11.102 -11.734 1 63.72 49 THR B C 1
ATOM 1348 O O . THR B 1 49 ? 11.938 12.102 -11.812 1 63.72 49 THR B O 1
ATOM 1351 N N . ALA B 1 50 ? 12.414 10.023 -12.438 1 74.12 50 ALA B N 1
ATOM 1352 C CA . ALA B 1 50 ? 11.148 9.789 -13.117 1 74.12 50 ALA B CA 1
ATOM 1353 C C . ALA B 1 50 ? 10 9.695 -12.117 1 74.12 50 ALA B C 1
ATOM 1355 O O . ALA B 1 50 ? 10.156 9.125 -11.031 1 74.12 50 ALA B O 1
ATOM 1356 N N . PRO B 1 51 ? 8.945 10.43 -12.469 1 80.19 51 PRO B N 1
ATOM 1357 C CA . PRO B 1 51 ? 7.754 10.32 -11.625 1 80.19 51 PRO B CA 1
ATOM 1358 C C . PRO B 1 51 ? 7.25 8.883 -11.492 1 80.19 51 PRO B C 1
ATOM 1360 O O . PRO B 1 51 ? 7.359 8.102 -12.438 1 8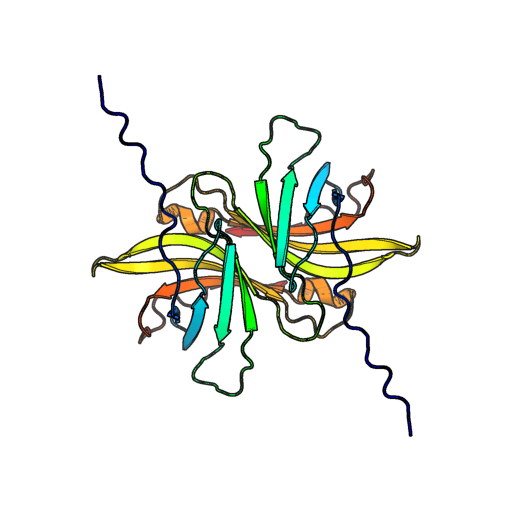0.19 51 PRO B O 1
ATOM 1363 N N . GLU B 1 52 ? 6.891 8.594 -10.273 1 80.62 52 GLU B N 1
ATOM 1364 C CA . GLU B 1 52 ? 6.336 7.266 -10.023 1 80.62 52 GLU B CA 1
ATOM 1365 C C . GLU B 1 52 ? 4.832 7.336 -9.766 1 80.62 52 GLU B C 1
ATOM 1367 O O . GLU B 1 52 ? 4.348 8.281 -9.148 1 80.62 52 GLU B O 1
ATOM 1372 N N . ARG B 1 53 ? 4.164 6.312 -10.172 1 84 53 ARG B N 1
ATOM 1373 C CA . ARG B 1 53 ? 2.734 6.219 -9.891 1 84 53 ARG B CA 1
ATOM 1374 C C . ARG B 1 53 ? 2.48 5.906 -8.422 1 84 53 ARG B C 1
ATOM 1376 O O . ARG B 1 53 ? 3.162 5.062 -7.836 1 84 53 ARG B O 1
ATOM 1383 N N . LEU B 1 54 ? 1.503 6.559 -7.941 1 86.88 54 LEU B N 1
ATOM 1384 C CA . LEU B 1 54 ? 1.117 6.359 -6.547 1 86.88 54 LEU B CA 1
ATOM 1385 C C . LEU B 1 54 ? -0.297 5.797 -6.449 1 86.88 54 LEU B C 1
ATOM 1387 O O . LEU B 1 54 ? -1.217 6.305 -7.098 1 86.88 54 LEU B O 1
ATOM 1391 N N . ILE B 1 55 ? -0.397 4.684 -5.754 1 89.44 55 ILE B N 1
ATOM 1392 C CA . ILE B 1 55 ? -1.694 4.102 -5.43 1 89.44 55 ILE B CA 1
ATOM 1393 C C . ILE B 1 55 ? -1.808 3.893 -3.922 1 89.44 55 ILE B C 1
ATOM 1395 O O . ILE B 1 55 ? -0.891 3.359 -3.293 1 89.44 55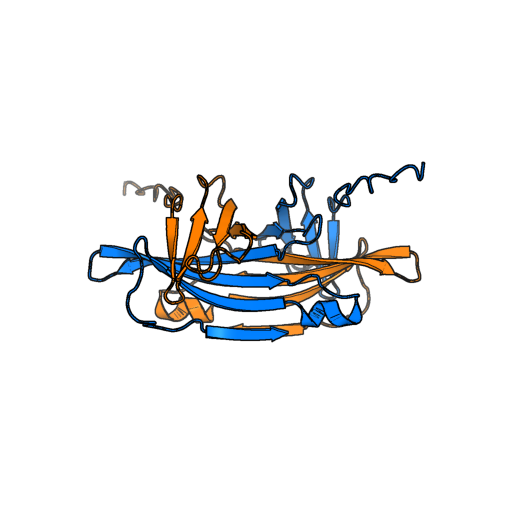 ILE B O 1
ATOM 1399 N N . GLY B 1 56 ? -2.855 4.367 -3.41 1 88.94 56 GLY B N 1
ATOM 1400 C CA . GLY B 1 56 ? -2.992 4.223 -1.97 1 88.94 56 GLY B CA 1
ATOM 1401 C C . GLY B 1 56 ? -4.438 4.195 -1.508 1 88.94 56 GLY B C 1
ATOM 1402 O O . GLY B 1 56 ? -5.355 4.137 -2.328 1 88.94 56 GLY B O 1
ATOM 1403 N N . SER B 1 57 ? -4.527 4.047 -0.274 1 85.56 57 SER B N 1
ATOM 1404 C CA . SER B 1 57 ? -5.84 4.027 0.356 1 85.56 57 SER B CA 1
ATOM 1405 C C . SER B 1 57 ? -5.902 4.996 1.533 1 85.56 57 SER B C 1
ATOM 1407 O O . SER B 1 57 ? -4.895 5.238 2.199 1 85.56 57 SER B O 1
ATOM 1409 N N . CYS B 1 58 ? -7.039 5.633 1.561 1 77.81 58 CYS B N 1
ATOM 1410 C CA . CYS B 1 58 ? -7.328 6.422 2.752 1 77.81 58 CYS B CA 1
ATOM 1411 C C . CYS B 1 58 ? -8.602 5.941 3.432 1 77.81 58 CYS B C 1
ATOM 1413 O O . CYS B 1 58 ? -9.523 5.461 2.768 1 77.81 58 CYS B O 1
ATOM 1415 N N . GLY B 1 59 ? -8.547 5.402 4.707 1 60.09 59 GLY B N 1
ATOM 1416 C CA . GLY B 1 59 ? -9.672 4.824 5.43 1 60.09 59 GLY B CA 1
ATOM 1417 C C . GLY B 1 59 ? -10.609 5.863 6.004 1 60.09 59 GLY B C 1
ATOM 1418 O O . GLY B 1 59 ? -10.508 6.219 7.184 1 60.09 59 GLY B O 1
ATOM 1419 N N . ILE B 1 60 ? -11.156 6.711 5.242 1 47.62 60 ILE B N 1
ATOM 1420 C CA . ILE B 1 60 ? -12.203 7.559 5.809 1 47.62 60 ILE B CA 1
ATOM 1421 C C . ILE B 1 60 ? -13.352 6.691 6.316 1 47.62 60 ILE B C 1
ATOM 1423 O O . ILE B 1 60 ? -14.031 6.031 5.527 1 47.62 60 ILE B O 1
ATOM 1427 N N . GLY B 1 61 ? -13.359 6.172 7.555 1 46.88 61 GLY B N 1
ATOM 1428 C CA . GLY B 1 61 ? -14.125 5.387 8.5 1 46.88 61 GLY B CA 1
ATOM 1429 C C . GLY B 1 61 ? -13.398 4.141 8.969 1 46.88 61 GLY B C 1
ATOM 1430 O O . GLY B 1 61 ? -12.195 3.994 8.742 1 46.88 61 GLY B O 1
ATOM 1431 N N . VAL B 1 62 ? -14.148 3.154 9.633 1 46.09 62 VAL B N 1
ATOM 1432 C CA . VAL B 1 62 ? -13.656 2.119 10.539 1 46.09 62 VAL B CA 1
ATOM 1433 C C . VAL B 1 62 ? -12.68 1.205 9.797 1 46.09 62 VAL B C 1
ATOM 1435 O O . VAL B 1 62 ? -11.734 0.688 10.391 1 46.09 62 VAL B O 1
ATOM 1438 N N . PRO B 1 63 ? -12.828 0.565 8.703 1 51.75 63 PRO B N 1
ATOM 1439 C CA . PRO B 1 63 ? -12.133 -0.718 8.578 1 51.75 63 PRO B CA 1
ATOM 1440 C C . PRO B 1 63 ? -10.648 -0.556 8.258 1 51.75 63 PRO B C 1
ATOM 1442 O O . PRO B 1 63 ? -10.227 0.504 7.789 1 51.75 63 PRO B O 1
ATOM 1445 N N . ALA B 1 64 ? -9.953 -1.497 8.797 1 55.38 64 ALA B N 1
ATOM 1446 C CA . ALA B 1 64 ? -8.555 -1.736 8.445 1 55.38 64 ALA B CA 1
ATOM 1447 C C . ALA B 1 64 ? -8.336 -1.549 6.945 1 55.38 64 ALA B C 1
ATOM 1449 O O . ALA B 1 64 ? -9.203 -1.868 6.137 1 55.38 64 ALA B O 1
ATOM 1450 N N . THR B 1 65 ? -7.531 -0.528 6.5 1 63.94 65 THR B N 1
ATOM 1451 C CA . THR B 1 65 ? -7.176 -0.412 5.09 1 63.94 65 THR B CA 1
ATOM 1452 C C . THR B 1 65 ? -5.941 -1.251 4.773 1 63.94 65 THR B C 1
ATOM 1454 O O . THR B 1 65 ? -4.98 -1.266 5.543 1 63.94 65 THR B O 1
ATOM 1457 N N . PHE B 1 66 ? -6.09 -2.139 3.832 1 71.44 66 PHE B N 1
ATOM 1458 C CA . PHE B 1 66 ? -5 -2.969 3.336 1 71.44 66 PHE B CA 1
ATOM 1459 C C . PHE B 1 66 ? -4.484 -2.447 2 1 71.44 66 PHE B C 1
ATOM 1461 O O . PHE B 1 66 ? -5.254 -2.307 1.045 1 71.44 66 PHE B O 1
ATOM 1468 N N . GLY B 1 67 ? -3.348 -1.835 2.078 1 78.44 67 GLY B N 1
ATOM 1469 C CA . GLY B 1 67 ? -2.629 -1.575 0.84 1 78.44 67 GLY B CA 1
ATOM 1470 C C . GLY B 1 67 ? -1.642 -2.668 0.483 1 78.44 67 GLY B C 1
ATOM 1471 O O . GLY B 1 67 ? -1.014 -3.258 1.365 1 78.44 67 GLY B O 1
ATOM 1472 N N . PHE B 1 68 ? -1.555 -2.99 -0.836 1 82.38 68 PHE B N 1
ATOM 1473 C CA . PHE B 1 68 ? -0.564 -4.008 -1.172 1 82.38 68 PHE B CA 1
ATOM 1474 C C . PHE B 1 68 ? -0.017 -3.787 -2.576 1 82.38 68 PHE B C 1
ATOM 1476 O O . PHE B 1 68 ? -0.626 -3.08 -3.381 1 82.38 68 PHE B O 1
ATOM 1483 N N . VAL B 1 69 ? 1.116 -4.297 -2.803 1 81.88 69 VAL B N 1
ATOM 1484 C CA . VAL B 1 69 ? 1.728 -4.34 -4.125 1 81.88 69 VAL B CA 1
ATOM 1485 C C . VAL B 1 69 ? 2.008 -5.789 -4.516 1 81.88 69 VAL B C 1
ATOM 1487 O O . VAL B 1 69 ? 2.424 -6.598 -3.68 1 81.88 69 VAL B O 1
ATOM 1490 N N . VAL B 1 70 ? 1.693 -6.051 -5.727 1 78.88 70 VAL B N 1
ATOM 1491 C CA . VAL B 1 70 ? 2.145 -7.312 -6.301 1 78.88 70 VAL B CA 1
ATOM 1492 C C . VAL B 1 70 ? 3.586 -7.176 -6.785 1 78.88 70 VAL B C 1
ATOM 1494 O O . VAL B 1 70 ? 3.879 -6.352 -7.652 1 78.88 70 VAL B O 1
ATOM 1497 N N . ASN B 1 71 ? 4.383 -8.031 -6.266 1 74 71 ASN B N 1
ATOM 1498 C CA . ASN B 1 71 ? 5.797 -7.973 -6.621 1 74 71 ASN B CA 1
ATOM 1499 C C . ASN B 1 71 ? 6.094 -8.797 -7.871 1 74 71 ASN B C 1
ATOM 1501 O O . ASN B 1 71 ? 6.898 -8.391 -8.711 1 74 71 ASN B O 1
ATOM 1505 N N . PHE B 1 72 ? 5.516 -9.883 -7.84 1 74.69 72 PHE B N 1
ATOM 1506 C CA . PHE B 1 72 ? 5.812 -10.812 -8.93 1 74.69 72 PHE B CA 1
ATOM 1507 C C . PHE B 1 72 ? 4.656 -11.781 -9.141 1 74.69 72 PHE B C 1
ATOM 1509 O O . PHE B 1 72 ? 4 -12.195 -8.18 1 74.69 72 PHE B O 1
ATOM 1516 N N . ARG B 1 73 ? 4.422 -12 -10.445 1 78.75 73 ARG B N 1
ATOM 1517 C CA . ARG B 1 73 ? 3.496 -13.055 -10.836 1 78.75 73 ARG B CA 1
ATOM 1518 C C . ARG B 1 73 ? 4.211 -14.133 -11.641 1 78.75 73 ARG B C 1
ATOM 1520 O O . ARG B 1 73 ? 4.992 -13.836 -12.547 1 78.75 73 ARG B O 1
ATOM 1527 N N . ARG B 1 74 ? 3.939 -15.328 -11.164 1 78.81 74 ARG B N 1
ATOM 1528 C CA . ARG B 1 74 ? 4.582 -16.422 -11.883 1 78.81 74 ARG B CA 1
ATOM 1529 C C . ARG B 1 74 ? 3.688 -17.656 -11.914 1 78.81 74 ARG B C 1
ATOM 1531 O O . ARG B 1 74 ? 2.646 -17.688 -11.25 1 78.81 74 ARG B O 1
ATOM 1538 N N . LYS B 1 75 ? 4.105 -18.484 -12.844 1 82.88 75 LYS B N 1
ATOM 1539 C CA . LYS B 1 75 ? 3.551 -19.828 -12.781 1 82.88 75 LYS B CA 1
ATOM 1540 C C . LYS B 1 75 ? 4.531 -20.797 -12.133 1 82.88 75 LYS B C 1
ATOM 1542 O O . LYS B 1 75 ? 5.738 -20.719 -12.375 1 82.88 75 LYS B O 1
ATOM 1547 N N . ASP B 1 76 ? 3.977 -21.594 -11.203 1 81.12 76 ASP B N 1
ATOM 1548 C CA . ASP B 1 76 ? 4.871 -22.547 -10.547 1 81.12 76 ASP B CA 1
ATOM 1549 C C . ASP B 1 76 ? 5.086 -23.781 -11.422 1 81.12 76 ASP B C 1
ATOM 1551 O O . ASP B 1 76 ? 4.66 -23.812 -12.578 1 81.12 76 ASP B O 1
ATOM 1555 N N . GLU B 1 77 ? 5.898 -24.719 -10.844 1 82.44 77 GLU B N 1
ATOM 1556 C CA . GLU B 1 77 ? 6.266 -25.922 -11.57 1 82.44 77 GLU B CA 1
ATOM 1557 C C . GLU B 1 77 ? 5.027 -26.672 -12.055 1 82.44 77 GLU B C 1
ATOM 1559 O O . GLU B 1 77 ? 5.082 -27.391 -13.055 1 82.44 77 GLU B O 1
ATOM 1564 N N . GLU B 1 78 ? 3.979 -26.562 -11.328 1 85.25 78 GLU B N 1
ATOM 1565 C CA . GLU B 1 78 ? 2.734 -27.234 -11.695 1 85.25 78 GLU B CA 1
ATOM 1566 C C . GLU B 1 78 ? 1.866 -26.344 -12.578 1 85.25 78 GLU B C 1
ATOM 1568 O O . GLU B 1 78 ? 0.679 -26.609 -12.766 1 85.25 78 GLU B O 1
ATOM 1573 N N . ASN B 1 79 ? 2.414 -25.141 -13.008 1 86.88 79 ASN B N 1
ATOM 1574 C CA . ASN B 1 79 ? 1.771 -24.203 -13.922 1 86.88 79 ASN B CA 1
ATOM 1575 C C . ASN B 1 79 ? 0.653 -23.438 -13.227 1 86.88 79 ASN B C 1
ATOM 1577 O O . ASN B 1 79 ? -0.263 -22.938 -13.891 1 86.88 79 ASN B O 1
ATOM 1581 N N . GLU B 1 80 ? 0.766 -23.469 -11.969 1 86.19 80 GLU B N 1
ATOM 1582 C CA . GLU B 1 80 ? -0.208 -22.688 -11.219 1 86.19 80 GLU B CA 1
ATOM 1583 C C . GLU B 1 80 ? 0.276 -21.25 -11.016 1 86.19 80 GLU B C 1
ATOM 1585 O O . GLU B 1 80 ? 1.461 -21.031 -10.766 1 86.19 80 GLU B O 1
ATOM 1590 N N . GLU B 1 81 ? -0.69 -20.422 -11.117 1 89.38 81 GLU B N 1
ATOM 1591 C CA . GLU B 1 81 ? -0.347 -19 -10.93 1 89.38 81 GLU B CA 1
ATOM 1592 C C . GLU B 1 81 ? -0.036 -18.703 -9.469 1 89.38 81 GLU B C 1
ATOM 1594 O O . GLU B 1 81 ? -0.746 -19.156 -8.57 1 89.38 81 GLU B O 1
ATOM 1599 N N . VAL B 1 82 ? 1.05 -17.984 -9.344 1 87.88 82 VAL B N 1
ATOM 1600 C CA . VAL B 1 82 ? 1.497 -17.578 -8.023 1 87.88 82 VAL B CA 1
ATOM 1601 C C . VAL B 1 82 ? 1.691 -16.062 -7.984 1 87.88 82 VAL B C 1
ATOM 1603 O O . VAL B 1 82 ? 2.273 -15.484 -8.906 1 87.88 82 VAL B O 1
ATOM 1606 N N . LEU B 1 83 ? 1.095 -15.461 -6.953 1 86.94 83 LEU B N 1
ATOM 1607 C CA . LEU B 1 83 ? 1.312 -14.039 -6.703 1 86.94 83 LEU B CA 1
ATOM 1608 C C . LEU B 1 83 ? 2.166 -13.828 -5.457 1 86.94 83 LEU B C 1
ATOM 1610 O O . LEU B 1 83 ? 1.815 -14.305 -4.375 1 86.94 83 LEU B O 1
ATOM 1614 N N . LEU B 1 84 ? 3.248 -13.203 -5.609 1 84.25 84 LEU B N 1
ATOM 1615 C CA . LEU B 1 84 ? 4.027 -12.727 -4.473 1 84.25 84 LEU B CA 1
ATOM 1616 C C . LEU B 1 84 ? 3.688 -11.281 -4.148 1 84.25 84 LEU B C 1
ATOM 1618 O O . LEU B 1 84 ? 3.781 -10.406 -5.016 1 84.25 84 LEU B O 1
ATOM 1622 N N . THR B 1 85 ? 3.201 -11.055 -2.906 1 86.06 85 THR B N 1
ATOM 1623 C CA . THR B 1 85 ? 2.68 -9.742 -2.549 1 86.06 85 THR B CA 1
ATOM 1624 C C . THR B 1 85 ? 3.348 -9.219 -1.277 1 86.06 85 THR B C 1
ATOM 1626 O O . THR B 1 85 ? 3.783 -10.008 -0.434 1 86.06 85 THR B O 1
ATOM 1629 N N . THR B 1 86 ? 3.516 -7.977 -1.184 1 84.88 86 THR B N 1
ATOM 1630 C CA . THR B 1 86 ? 3.799 -7.254 0.052 1 84.88 86 THR B CA 1
ATOM 1631 C C . THR B 1 86 ? 2.625 -6.359 0.438 1 84.88 86 THR B C 1
ATOM 1633 O O . THR B 1 86 ? 2.037 -5.695 -0.418 1 84.88 86 THR B O 1
ATOM 1636 N N . TRP B 1 87 ? 2.303 -6.422 1.782 1 87 87 TRP B N 1
ATOM 1637 C CA . TRP B 1 87 ? 1.101 -5.684 2.158 1 87 87 TRP B CA 1
ATOM 1638 C C . TRP B 1 87 ? 1.342 -4.855 3.416 1 87 87 TRP B C 1
ATOM 1640 O O . TRP B 1 87 ? 2.223 -5.172 4.219 1 87 87 TRP B O 1
ATOM 1650 N N . LEU B 1 88 ? 0.573 -3.717 3.459 1 85.88 88 LEU B N 1
ATOM 1651 C CA . LEU B 1 88 ? 0.384 -2.906 4.656 1 85.88 88 LEU B CA 1
ATOM 1652 C C . LEU B 1 88 ? -1.03 -3.068 5.203 1 85.88 88 LEU B C 1
ATOM 1654 O O . LEU B 1 88 ? -2.004 -2.992 4.453 1 85.88 88 LEU B O 1
ATOM 1658 N N . MET B 1 89 ? -1.12 -3.336 6.434 1 79.56 89 MET B N 1
ATOM 1659 C CA . MET B 1 89 ? -2.414 -3.354 7.113 1 79.56 89 MET B CA 1
ATOM 1660 C C . MET B 1 89 ? -2.426 -2.375 8.281 1 79.56 89 MET B C 1
ATOM 1662 O O . MET B 1 89 ? -1.585 -2.461 9.18 1 79.56 89 MET B O 1
ATOM 1666 N N . THR B 1 90 ? -3.332 -1.396 8.109 1 76.62 90 THR B N 1
ATOM 1667 C CA . THR B 1 90 ? -3.469 -0.447 9.211 1 76.62 90 THR B CA 1
ATOM 1668 C C . THR B 1 90 ? -4.691 -0.775 10.055 1 76.62 90 THR B C 1
ATOM 1670 O O . THR B 1 90 ? -5.742 -1.144 9.523 1 76.62 90 THR B O 1
ATOM 1673 N N . SER B 1 91 ? -4.52 -0.981 11.367 1 64.94 91 SER B N 1
ATOM 1674 C CA . SER B 1 91 ? -5.602 -1.27 12.305 1 64.94 91 SER B CA 1
ATOM 1675 C C . SER B 1 91 ? -6.027 -0.016 13.062 1 64.94 91 SER B C 1
ATOM 1677 O O . SER B 1 91 ? -5.238 0.556 13.82 1 64.94 91 SER B O 1
ATOM 1679 N N . ASN B 1 92 ? -6.219 1.184 12.672 1 53.91 92 ASN B N 1
ATOM 1680 C CA . ASN B 1 92 ? -6.242 2.469 13.359 1 53.91 92 ASN B CA 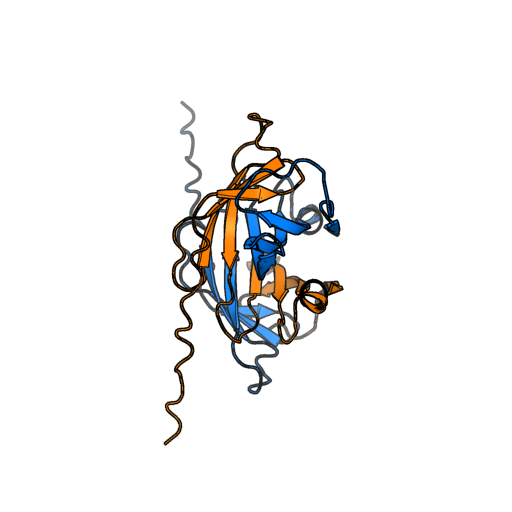1
ATOM 1681 C C . ASN B 1 92 ? -7.316 2.506 14.438 1 53.91 92 ASN B C 1
ATOM 1683 O O . ASN B 1 92 ? -8.461 2.889 14.172 1 53.91 92 ASN B O 1
ATOM 1687 N N . LEU B 1 93 ? -7.254 1.688 15.477 1 52.62 93 LEU B N 1
ATOM 1688 C CA . LEU B 1 93 ? -8.234 1.978 16.516 1 52.62 93 LEU B CA 1
ATOM 1689 C C . LEU B 1 93 ? -7.766 3.133 17.391 1 52.62 93 LEU B C 1
ATOM 1691 O O . LEU B 1 93 ? -8.531 3.643 18.219 1 52.62 93 LEU B O 1
ATOM 1695 N N . GLY B 1 94 ? -6.52 3.607 17.25 1 53.88 94 GLY B N 1
ATOM 1696 C CA . GLY B 1 94 ? -6.258 4.547 18.328 1 53.88 94 GLY B CA 1
ATOM 1697 C C . GLY B 1 94 ? -5.703 5.871 17.844 1 53.88 94 GLY B C 1
ATOM 1698 O O . GLY B 1 94 ? -5.625 6.113 16.625 1 53.88 94 GLY B O 1
ATOM 1699 N N . GLY B 1 95 ? -5.52 6.965 18.531 1 55.72 95 GLY B N 1
ATOM 1700 C CA . GLY B 1 95 ? -5.039 8.328 18.359 1 55.72 95 GLY B CA 1
ATOM 1701 C C . GLY B 1 95 ? -3.68 8.398 17.688 1 55.72 95 GLY B C 1
ATOM 1702 O O . GLY B 1 95 ? -3.137 7.375 17.266 1 55.72 95 GLY B O 1
ATOM 1703 N N . GLU B 1 96 ? -3.092 9.625 17.328 1 57.47 96 GLU B N 1
ATOM 1704 C CA . GLU B 1 96 ? -1.847 9.961 16.641 1 57.47 96 GLU B CA 1
ATOM 1705 C C . GLU B 1 96 ? -0.68 9.141 17.188 1 57.47 96 GLU B C 1
ATOM 1707 O O . GLU B 1 96 ? 0.162 8.664 16.422 1 57.47 96 GLU B O 1
ATOM 1712 N N . ASP B 1 97 ? -0.619 9.07 18.484 1 57.31 97 ASP B N 1
ATOM 1713 C CA . ASP B 1 97 ? 0.531 8.43 19.109 1 57.31 97 ASP B CA 1
ATOM 1714 C C . ASP B 1 97 ? 0.588 6.945 18.766 1 57.31 97 ASP B C 1
ATOM 1716 O O . ASP B 1 97 ? 1.663 6.344 18.781 1 57.31 97 ASP B O 1
ATOM 1720 N N . SER B 1 98 ? -0.503 6.508 18.375 1 58.41 98 SER B N 1
ATOM 1721 C CA . SER B 1 98 ? -0.594 5.078 18.094 1 58.41 98 SER B CA 1
ATOM 1722 C C . SER B 1 98 ? -0.573 4.805 16.594 1 58.41 98 SER B C 1
ATOM 1724 O O . SER B 1 98 ? -0.528 3.648 16.172 1 58.41 98 SER B O 1
ATOM 1726 N N . TYR B 1 99 ? -0.536 5.852 15.914 1 57.03 99 TYR B N 1
ATOM 1727 C CA . TYR B 1 99 ? -0.763 5.695 14.484 1 57.03 99 TYR B CA 1
ATOM 1728 C C . TYR B 1 99 ? 0.368 4.91 13.836 1 57.03 99 TYR B C 1
ATOM 1730 O O . TYR B 1 99 ? 0.125 4.039 12.992 1 57.03 99 TYR B O 1
ATOM 1738 N N . TRP B 1 100 ? 1.638 5.219 14.359 1 57.72 100 TRP B N 1
ATOM 1739 C CA . TRP B 1 100 ? 2.729 4.516 13.688 1 57.72 100 TRP B CA 1
ATOM 1740 C C . TRP B 1 100 ? 2.768 3.049 14.109 1 57.72 100 TRP B C 1
ATOM 1742 O O . TRP B 1 100 ? 3.254 2.197 13.359 1 57.72 100 TRP B O 1
ATOM 1752 N N . GLU B 1 101 ? 2.156 2.916 15.219 1 58.75 101 GLU B N 1
ATOM 1753 C CA . GLU B 1 101 ? 2.227 1.558 15.75 1 58.75 101 GLU B CA 1
ATOM 1754 C C . GLU B 1 101 ? 1.084 0.697 15.219 1 58.75 101 GLU B C 1
ATOM 1756 O O . GLU B 1 101 ? 1.117 -0.529 15.336 1 58.75 101 GLU B O 1
ATOM 1761 N N . ALA B 1 102 ? 0.407 1.286 14.211 1 67.88 102 ALA B N 1
ATOM 1762 C CA . ALA B 1 102 ? -0.819 0.553 13.906 1 67.88 102 ALA B CA 1
ATOM 1763 C C . ALA B 1 102 ? -0.771 -0.037 12.5 1 67.88 102 ALA B C 1
ATOM 1765 O O . ALA B 1 102 ? -1.789 -0.497 11.977 1 67.88 102 ALA B O 1
ATOM 1766 N N . THR B 1 103 ? 0.534 -0.031 11.914 1 76.31 103 THR B N 1
ATOM 1767 C CA . THR B 1 103 ? 0.6 -0.631 10.586 1 76.31 103 THR B CA 1
ATOM 1768 C C . THR B 1 103 ? 1.448 -1.899 10.602 1 76.31 103 THR B C 1
ATOM 1770 O O . THR B 1 103 ? 2.58 -1.888 11.094 1 76.31 103 THR B O 1
ATOM 1773 N N . ASN B 1 104 ? 0.929 -2.971 10.195 1 80 104 ASN B N 1
ATOM 1774 C CA . ASN B 1 104 ? 1.659 -4.211 9.961 1 80 104 ASN B CA 1
ATOM 1775 C C . ASN B 1 104 ? 2.035 -4.371 8.492 1 80 104 ASN B C 1
ATOM 1777 O O . ASN B 1 104 ? 1.271 -3.99 7.605 1 80 104 ASN B O 1
ATOM 1781 N N . VAL B 1 105 ? 3.258 -4.848 8.375 1 84.38 105 VAL B N 1
ATOM 1782 C CA . VAL B 1 105 ? 3.727 -5.152 7.027 1 84.38 105 VAL B CA 1
ATOM 1783 C C . VAL B 1 105 ? 3.99 -6.648 6.898 1 84.38 105 VAL B C 1
ATOM 1785 O O . VAL B 1 105 ? 4.586 -7.262 7.785 1 84.38 105 VAL B O 1
ATOM 1788 N N . GLY B 1 106 ? 3.562 -7.195 5.82 1 84 106 GLY B N 1
ATOM 1789 C CA . GLY B 1 106 ? 3.811 -8.609 5.586 1 84 106 GLY B CA 1
ATOM 1790 C C . GLY B 1 106 ? 3.949 -8.953 4.113 1 84 106 GLY B C 1
ATOM 1791 O O . GLY B 1 106 ? 3.758 -8.094 3.25 1 84 106 GLY B O 1
ATOM 1792 N N . GLN B 1 107 ? 4.441 -10.109 3.939 1 85.06 107 GLN B N 1
ATOM 1793 C CA . GLN B 1 107 ? 4.531 -10.703 2.609 1 85.06 107 GLN B CA 1
ATOM 1794 C C . GLN B 1 107 ? 3.83 -12.062 2.562 1 85.06 107 GLN B C 1
ATOM 1796 O O . GLN B 1 107 ? 3.898 -12.836 3.521 1 85.06 107 GLN B O 1
ATOM 1801 N N . ASP B 1 108 ? 3.1 -12.227 1.455 1 85.94 108 ASP B N 1
ATOM 1802 C CA . ASP B 1 108 ? 2.406 -13.5 1.312 1 85.94 108 ASP B CA 1
ATOM 1803 C C . ASP B 1 108 ? 2.463 -14 -0.131 1 85.94 108 ASP B C 1
ATOM 1805 O O . ASP B 1 108 ? 2.553 -13.195 -1.065 1 85.94 108 ASP B O 1
ATOM 1809 N N . ARG B 1 109 ? 2.375 -15.258 -0.198 1 87.25 109 ARG B N 1
ATOM 1810 C CA . ARG B 1 109 ? 2.18 -15.938 -1.475 1 87.25 109 ARG B CA 1
ATOM 1811 C C . ARG B 1 109 ? 0.727 -16.375 -1.647 1 87.25 109 ARG B C 1
ATOM 1813 O O . ARG B 1 109 ? 0.141 -16.969 -0.746 1 87.25 109 ARG B O 1
ATOM 1820 N N . PHE B 1 110 ? 0.21 -16.047 -2.785 1 90.44 110 PHE B N 1
ATOM 1821 C CA . PHE B 1 110 ? -1.17 -16.422 -3.068 1 90.44 110 PHE B CA 1
ATOM 1822 C C . PHE B 1 110 ? -1.247 -17.312 -4.301 1 90.44 110 PHE B C 1
ATOM 1824 O O . PHE B 1 110 ? -0.46 -17.156 -5.238 1 90.44 110 PHE B O 1
ATOM 1831 N N . THR B 1 111 ? -2.191 -18.203 -4.238 1 93.31 111 THR B N 1
ATOM 1832 C CA . THR B 1 111 ? -2.496 -19.062 -5.375 1 93.31 111 THR B CA 1
ATOM 1833 C C . THR B 1 111 ? -3.99 -19.031 -5.691 1 93.31 111 THR B C 1
ATOM 1835 O O . THR B 1 111 ? -4.781 -18.484 -4.922 1 93.31 111 THR B O 1
ATOM 1838 N N . ARG B 1 112 ? -4.375 -19.609 -6.805 1 94.31 112 ARG B N 1
ATOM 1839 C CA . ARG B 1 112 ? -5.77 -19.625 -7.227 1 94.31 112 ARG B CA 1
ATOM 1840 C C . ARG B 1 112 ? -6.539 -20.734 -6.512 1 94.31 112 ARG B C 1
ATOM 1842 O O . ARG B 1 112 ? -7.742 -20.891 -6.723 1 94.31 112 ARG B O 1
ATOM 1849 N N . TYR B 1 113 ? -5.867 -21.531 -5.59 1 91.5 113 TYR B N 1
ATOM 1850 C CA . TYR B 1 113 ? -6.492 -22.609 -4.832 1 91.5 113 TYR B CA 1
ATOM 1851 C C . TYR B 1 113 ? -6.055 -22.562 -3.373 1 91.5 113 TYR B C 1
ATOM 1853 O O . TYR B 1 113 ? -4.973 -22.062 -3.053 1 91.5 113 TYR B O 1
ATOM 1861 N N . PRO B 1 114 ? -6.98 -23.109 -2.506 1 88.31 114 PRO B N 1
ATOM 1862 C CA . PRO B 1 114 ? -6.578 -23.156 -1.097 1 88.31 114 PRO B CA 1
ATOM 1863 C C . PRO B 1 114 ? -5.324 -23.984 -0.866 1 88.31 114 PRO B C 1
ATOM 1865 O O . PRO B 1 114 ? -5.148 -25.031 -1.507 1 88.31 114 PRO B O 1
ATOM 1868 N N . GLN B 1 115 ? -4.402 -23.453 -0.058 1 81.81 115 GLN B N 1
ATOM 1869 C CA . GLN B 1 115 ? -3.143 -24.141 0.22 1 81.81 115 GLN B CA 1
ATOM 1870 C C . GLN B 1 115 ? -3.232 -24.969 1.5 1 81.81 115 GLN B C 1
ATOM 1872 O O . GLN B 1 115 ? -3.893 -24.562 2.459 1 81.81 115 GLN B O 1
ATOM 1877 N N . LYS B 1 116 ? -3.018 -26.297 1.498 1 70.69 116 LYS B N 1
ATOM 1878 C CA . LYS B 1 116 ? -3.086 -27.188 2.654 1 70.69 116 LYS B CA 1
ATOM 1879 C C . LYS B 1 116 ? -2.088 -26.766 3.73 1 70.69 116 LYS B C 1
ATOM 1881 O O . LYS B 1 116 ? -2.406 -26.781 4.922 1 70.69 116 LYS B O 1
ATOM 1886 N N . GLN B 1 117 ? -0.67 -26.828 3.58 1 60.75 117 GLN B N 1
ATOM 1887 C CA . GLN B 1 117 ? 0.309 -26.531 4.617 1 60.75 117 GLN B CA 1
ATOM 1888 C C . GLN B 1 117 ? 0.971 -25.172 4.371 1 60.75 117 GLN B C 1
ATOM 1890 O O . GLN B 1 117 ? 1.131 -24.766 3.221 1 60.75 117 GLN B O 1
ATOM 1895 N N . PRO B 1 118 ? 1.056 -24.344 5.551 1 54.16 118 PRO B N 1
ATOM 1896 C CA . PRO B 1 118 ? 1.824 -23.109 5.355 1 54.16 118 PRO B CA 1
ATOM 1897 C C . PRO B 1 118 ? 3.15 -23.344 4.637 1 54.16 118 PRO B C 1
ATOM 1899 O O . PRO B 1 118 ? 3.951 -24.172 5.074 1 54.16 118 PRO B O 1
ATOM 1902 N N . LYS B 1 119 ? 3.24 -23.484 3.336 1 52.38 119 LYS B N 1
ATOM 1903 C CA . LYS B 1 119 ? 4.59 -23.641 2.809 1 52.38 119 LYS B CA 1
ATOM 1904 C C . LYS B 1 119 ? 5.512 -22.531 3.303 1 52.38 119 LYS B C 1
ATOM 1906 O O . LYS B 1 119 ? 6.645 -22.797 3.713 1 52.38 119 LYS B O 1
ATOM 1911 N N . GLN B 1 120 ? 5.496 -21.328 2.887 1 53.09 120 GLN B N 1
ATOM 1912 C CA . GLN B 1 120 ? 6.277 -20.203 3.404 1 53.09 120 GLN B CA 1
ATOM 1913 C C . GLN B 1 120 ? 5.406 -19.25 4.223 1 53.09 120 GLN B C 1
ATOM 1915 O O . GLN B 1 120 ? 4.336 -18.844 3.771 1 53.09 120 GLN B O 1
ATOM 1920 N N . GLY B 1 121 ? 5.301 -19.562 5.465 1 47.81 121 GLY B N 1
ATOM 1921 C CA . GLY B 1 121 ? 4.453 -18.812 6.367 1 47.81 121 GLY B CA 1
ATOM 1922 C C . GLY B 1 121 ? 4.43 -17.328 6.051 1 47.81 121 GLY B C 1
ATOM 1923 O O . GLY B 1 121 ? 5.211 -16.844 5.23 1 47.81 121 GLY B O 1
ATOM 1924 N N . ARG B 1 122 ? 3.307 -16.672 6.512 1 52.94 122 ARG B N 1
ATOM 1925 C CA . ARG B 1 122 ? 3.299 -15.219 6.605 1 52.94 122 ARG B CA 1
ATOM 1926 C C . ARG B 1 122 ? 4.617 -14.695 7.172 1 52.94 122 ARG B C 1
ATOM 1928 O O . ARG B 1 122 ? 5.023 -15.086 8.266 1 52.94 122 ARG B O 1
ATOM 1935 N N . LYS B 1 123 ? 5.406 -14.008 6.281 1 61.81 123 LYS B N 1
ATOM 1936 C CA . LYS B 1 123 ? 6.574 -13.375 6.875 1 61.81 123 LYS B CA 1
ATOM 1937 C C . LYS B 1 123 ? 6.262 -11.945 7.316 1 61.81 123 LYS B C 1
ATOM 1939 O O . LYS B 1 123 ? 5.988 -11.078 6.484 1 61.81 123 LYS B O 1
ATOM 1944 N N . LEU B 1 124 ? 5.688 -11.836 8.57 1 56.97 124 LEU B N 1
ATOM 1945 C CA . LEU B 1 124 ? 5.621 -10.492 9.133 1 56.97 124 LEU B CA 1
ATOM 1946 C C . LEU B 1 124 ? 7.004 -9.859 9.188 1 56.97 124 LEU B C 1
ATOM 1948 O O . LEU B 1 124 ? 7.906 -10.391 9.844 1 56.97 124 LEU B O 1
ATOM 1952 N N . LEU B 1 125 ? 7.027 -8.992 8.289 1 67.75 125 LEU B N 1
ATOM 1953 C CA . LEU B 1 125 ? 8.352 -8.398 8.172 1 67.75 125 LEU B CA 1
ATOM 1954 C C . LEU B 1 125 ? 8.555 -7.301 9.211 1 67.75 125 LEU B C 1
ATOM 1956 O O . LEU B 1 125 ? 9.648 -7.129 9.742 1 67.75 125 LEU B O 1
ATOM 1960 N N . ALA B 1 126 ? 7.504 -6.523 9.469 1 64.62 126 ALA B N 1
ATOM 1961 C CA . ALA B 1 126 ? 7.656 -5.414 10.406 1 64.62 126 ALA B CA 1
ATOM 1962 C C . ALA B 1 126 ? 6.312 -5.012 11.008 1 64.62 126 ALA B C 1
ATOM 1964 O O . ALA B 1 126 ? 5.27 -5.191 10.383 1 64.62 126 ALA B O 1
ATOM 1965 N N . GLU B 1 127 ? 6.312 -4.973 12.352 1 57.31 127 GLU B N 1
ATOM 1966 C CA . GLU B 1 127 ? 5.234 -4.309 13.07 1 57.31 127 GLU B CA 1
ATOM 1967 C C . GLU B 1 127 ? 5.68 -2.949 13.609 1 57.31 127 GLU B C 1
ATOM 1969 O O . GLU B 1 127 ? 6.723 -2.842 14.25 1 57.31 127 GLU B O 1
ATOM 1974 N N . PHE B 1 128 ? 4.992 -2.051 13.008 1 57.81 128 PHE B N 1
ATOM 1975 C CA . PHE B 1 128 ? 5.336 -0.739 13.547 1 57.81 128 PHE B CA 1
ATOM 1976 C C . PHE B 1 128 ? 4.195 -0.185 14.391 1 57.81 128 PHE B C 1
ATOM 1978 O O . PHE B 1 128 ? 3.031 -0.508 14.164 1 57.81 128 PHE B O 1
#

Radius of gyration: 18.92 Å; Cα contacts (8 Å, |Δi|>4): 643; chains: 2; bounding box: 51×53×61 Å

Foldseek 3Di:
DPPPPPPPLPPPFPAAWDADPQCKIWGWDGDDPQWTWTWIGGNVVPPPTDIDIDIDGDPSDQDWDKDKDWDDWDQDPVRWIKTKMKIWTFHPPDDPVCRQQRIWIWIDMDTPDDDDDCPPPIDRPDGD/DPPPPPPPLPDPFPAAWDADPQQKIWGWDGDDPQWTWTWIGGNVVPPPTDIDIDIDGDPSDADWDKDKDWDDWDQDPVGWIKTKMKIKTFRPPDDPVCRQQGIWIWIDMDTPDDDDDCPPPIDRPDGD

Nearest PDB structures (foldseek):
  2c4i-assembly1_A-2  TM=7.965E-01  e=2.546E-04  Gallus gallus
  4bcs-assembly1_A  TM=4.303E-01  e=1.013E-04  Gallus gallus
  1swh-assembly1_D  TM=3.703E-01  e=2.109E-03  Streptomyces avidinii
  6nun-assembly1_A  TM=2.700E-01  e=6.977E-01  Bifidobacterium adolescentis
  2c4i-assembly1_A-2  TM=7.974E-01  e=4.829E-04  Gallus gallus

Secondary structure (DSSP, 8-state):
---------------EEEE-TTS-EEEEPPPBTTEEEEEEETTTT-TTSPPEEEEEEE--SSS-EEEEEEEEEEE-TTS-EEEEEEEEEE---S-GGGTGGGEEEEEEEEESS--SS-SS--EEEEE-/---------------EEEE-TTS-EEEEPPPBTTEEEEEEETTTT-TTSPPEEEEEEE--SSS-EEEEEEEEEEE-TTS-EEEEEEEEEE-TTS-GGGTGGGEEEEEEEEESS--SS-SS--EEEEE-

Solvent-accessible surface area (backbone atoms only — not comparable to full-atom values): 13774 Å² total; per-residue (Å²): 129,79,79,73,75,71,75,77,78,65,65,76,84,70,44,44,64,32,17,24,44,75,46,26,37,37,38,31,43,80,66,53,93,40,39,37,40,36,38,30,27,51,38,53,83,43,75,82,45,69,73,26,53,32,35,28,36,42,57,72,64,75,61,43,41,32,25,25,34,51,66,44,78,43,63,46,97,86,65,41,54,34,38,36,33,40,37,38,37,33,52,71,79,60,61,78,90,40,43,65,55,25,33,36,31,35,33,46,54,29,24,76,49,82,47,90,62,56,77,73,58,77,43,71,72,44,80,50,128,80,78,72,75,69,74,78,76,64,60,76,84,69,44,43,63,32,17,24,46,72,44,26,34,38,39,30,42,82,66,53,94,44,39,36,41,36,38,31,27,53,38,52,83,42,76,84,46,70,73,27,54,31,35,29,34,43,54,77,62,83,62,44,43,31,24,25,36,49,69,45,76,43,64,46,97,87,66,41,57,34,40,37,31,41,37,38,36,33,54,73,84,58,60,78,89,40,39,65,56,25,34,39,30,35,35,47,56,29,25,77,50,82,47,89,62,57,78,72,57,79,42,71,72,45,81,50